Protein AF-A0A822DA71-F1 (afdb_monomer_lite)

Radius of gyration: 27.63 Å; chains: 1; bounding box: 57×68×102 Å

pLDDT: mean 74.25, std 20.79, range [27.52, 97.12]

Secondary structure (DSSP, 8-state):
----HHHHHHHHHHHS-SSTTHHHHHHHHHHHH-SSSGGGGHHHHHHHHHHTTT-HHHHHHHHHHHHHHTSPPP-BTTBPPPPP-B-TT-HHHHHHHHHHHHSTT-TT-TTHHHHHHHHHHHHHHHBSSHHHHHHHHHHHHHHHHT----STT---------PPPP--------------------TTSHHHHHHHHHHHHHHHHHHHHHHHHHHHHHHHIIIIIIHHHHHHHHHHHHHHHHHHHHHHHHHHHHHHT--

Sequence (259 aa):
MQHFPVTEALWKLYKFPYDDNSDVIAGKILTFIVGNEVNTKLNDITDLIQTKEKNHRFVHISCLLLQLAATPKEIENGIRPKQFRLPKTHRLFEILGKIIVSTFDDVSDRQWTAMMESAFDVIFKSADDPIKHIENIIKKLAVKTGVKLGSLFKIPLSSQSQPLSIESMDFENAANENNQNQLSHQHQHHHHHSQMNANSALLLVRFLKCLEKAAVGIVYYVDCTVKHELLRRKEAKLMQYKNMCLWVFLFKFEFSKKK

Structure (mmCIF, N/CA/C/O backbone):
data_AF-A0A822DA71-F1
#
_entry.id   AF-A0A822DA71-F1
#
loop_
_atom_site.group_PDB
_atom_site.id
_atom_site.type_symbol
_atom_site.label_atom_id
_atom_site.label_alt_id
_atom_site.label_comp_id
_atom_site.label_asym_id
_atom_site.label_entity_id
_atom_site.label_seq_id
_atom_site.pdbx_PDB_ins_code
_atom_site.Cartn_x
_atom_site.Cartn_y
_atom_site.Cartn_z
_atom_site.occupancy
_atom_site.B_iso_or_equiv
_atom_site.auth_seq_id
_atom_site.auth_comp_id
_atom_site.auth_asym_id
_atom_site.auth_atom_id
_atom_site.pdbx_PDB_model_num
ATOM 1 N N . MET A 1 1 ? 23.173 -20.530 -10.581 1.00 42.44 1 MET A N 1
ATOM 2 C CA . MET A 1 1 ? 22.730 -19.903 -9.317 1.00 42.44 1 MET A CA 1
ATOM 3 C C . MET A 1 1 ? 22.223 -21.009 -8.410 1.00 42.44 1 MET A C 1
ATOM 5 O O . MET A 1 1 ? 21.232 -21.636 -8.752 1.00 42.44 1 MET A O 1
ATOM 9 N N . GLN A 1 2 ? 22.939 -21.328 -7.331 1.00 41.91 2 GLN A N 1
ATOM 10 C CA . GLN A 1 2 ? 22.440 -22.256 -6.313 1.00 41.91 2 GLN A CA 1
ATOM 11 C C . GLN A 1 2 ? 21.324 -21.541 -5.541 1.00 41.91 2 GLN A C 1
ATOM 13 O O . GLN A 1 2 ? 21.577 -20.506 -4.930 1.00 41.91 2 GLN A O 1
ATOM 18 N N . HIS A 1 3 ? 20.092 -22.052 -5.605 1.00 47.84 3 HIS A N 1
ATOM 19 C CA . HIS A 1 3 ? 19.033 -21.628 -4.692 1.00 47.84 3 HIS A CA 1
ATOM 20 C C . HIS A 1 3 ? 19.508 -21.917 -3.268 1.00 47.84 3 HIS A C 1
ATOM 22 O O . HIS A 1 3 ? 19.742 -23.074 -2.918 1.00 47.84 3 HIS A O 1
ATOM 28 N N . PHE A 1 4 ? 19.694 -20.874 -2.461 1.00 56.28 4 PHE A N 1
ATOM 29 C CA . PHE A 1 4 ? 20.052 -21.046 -1.061 1.00 56.28 4 PHE A CA 1
ATOM 30 C C . PHE A 1 4 ? 18.895 -21.775 -0.353 1.00 56.28 4 PHE A C 1
ATOM 32 O O . PHE A 1 4 ? 17.792 -21.223 -0.295 1.00 56.28 4 PHE A O 1
ATOM 39 N N . PRO A 1 5 ? 19.108 -22.976 0.224 1.00 72.69 5 PRO A N 1
ATOM 40 C CA . PRO A 1 5 ? 18.062 -23.718 0.941 1.00 72.69 5 PRO A CA 1
ATOM 41 C C . PRO A 1 5 ? 17.458 -22.911 2.104 1.00 72.69 5 PRO A C 1
ATOM 43 O O . PRO A 1 5 ? 16.322 -23.144 2.511 1.00 72.69 5 PRO A O 1
ATOM 46 N N . VAL A 1 6 ? 18.196 -21.908 2.586 1.00 80.12 6 VAL A N 1
ATOM 47 C CA . VAL A 1 6 ? 17.778 -20.959 3.621 1.00 80.12 6 VAL A CA 1
ATOM 48 C C . VAL A 1 6 ? 16.632 -20.057 3.153 1.00 80.12 6 VAL A C 1
ATOM 50 O O . VAL A 1 6 ? 15.679 -19.867 3.901 1.00 80.12 6 VAL A O 1
ATOM 53 N N . THR A 1 7 ? 16.664 -19.536 1.923 1.00 81.81 7 THR A N 1
ATOM 54 C CA . THR A 1 7 ? 15.614 -18.630 1.425 1.00 81.81 7 THR A CA 1
ATOM 55 C C . THR A 1 7 ? 14.274 -19.346 1.311 1.00 81.81 7 THR A C 1
ATOM 57 O O . THR A 1 7 ? 13.241 -18.818 1.718 1.00 81.81 7 THR A O 1
ATOM 60 N N . GLU A 1 8 ? 14.283 -20.582 0.817 1.00 83.94 8 GLU A N 1
ATOM 61 C CA . GLU A 1 8 ? 13.062 -21.375 0.691 1.00 83.94 8 GLU A CA 1
ATOM 62 C C . GLU A 1 8 ? 12.522 -21.817 2.060 1.00 83.94 8 GLU A C 1
ATOM 64 O O . GLU A 1 8 ? 11.310 -21.804 2.281 1.00 83.94 8 GLU A O 1
ATOM 69 N N . ALA A 1 9 ? 13.405 -22.124 3.017 1.00 86.12 9 ALA A N 1
ATOM 70 C CA . ALA A 1 9 ? 13.010 -22.363 4.403 1.00 86.12 9 ALA A CA 1
ATOM 71 C C . ALA A 1 9 ? 12.378 -21.115 5.047 1.00 86.12 9 ALA A C 1
ATOM 73 O O . ALA A 1 9 ? 11.348 -21.226 5.711 1.00 86.12 9 ALA A O 1
ATOM 74 N N . LEU A 1 10 ? 12.936 -19.925 4.799 1.00 87.44 10 LEU A N 1
ATOM 75 C CA . LEU A 1 10 ? 12.381 -18.657 5.278 1.00 87.44 10 LEU A CA 1
ATOM 76 C C . LEU A 1 10 ? 11.011 -18.361 4.663 1.00 87.44 10 LEU A C 1
ATOM 78 O O . LEU A 1 10 ? 10.104 -17.948 5.378 1.00 87.44 10 LEU A O 1
ATOM 82 N N . TRP A 1 11 ? 10.819 -18.621 3.367 1.00 87.81 11 TRP A N 1
ATOM 83 C CA . TRP A 1 11 ? 9.505 -18.489 2.730 1.00 87.81 11 TRP A CA 1
ATOM 84 C C . TRP A 1 11 ? 8.472 -19.457 3.307 1.00 87.81 11 TRP A C 1
ATOM 86 O O . TRP A 1 11 ? 7.321 -19.068 3.511 1.00 87.81 11 TRP A O 1
ATOM 96 N N . LYS A 1 12 ? 8.870 -20.700 3.608 1.00 88.81 12 LYS A N 1
ATOM 97 C CA . LYS A 1 12 ? 8.000 -21.664 4.294 1.00 88.81 12 LYS A CA 1
ATOM 98 C C . LYS A 1 12 ? 7.627 -21.182 5.690 1.00 88.81 12 LYS A C 1
ATOM 100 O O . LYS A 1 12 ? 6.446 -21.190 6.007 1.00 88.81 12 LYS A O 1
ATOM 105 N N . LEU A 1 13 ? 8.596 -20.709 6.474 1.00 88.38 13 LEU A N 1
ATOM 106 C CA . LEU A 1 13 ? 8.361 -20.169 7.816 1.00 88.38 13 LEU A CA 1
ATOM 107 C C . LEU A 1 13 ? 7.465 -18.921 7.789 1.00 88.38 13 LEU A C 1
ATOM 109 O O . LEU A 1 13 ? 6.603 -18.748 8.642 1.00 88.38 13 LEU A O 1
ATOM 113 N N . TYR A 1 14 ? 7.635 -18.068 6.780 1.00 88.62 14 TYR A N 1
ATOM 114 C CA . TYR A 1 14 ? 6.812 -16.879 6.578 1.00 88.62 14 TYR A CA 1
ATOM 115 C C . TYR A 1 14 ? 5.348 -17.223 6.247 1.00 88.62 14 TYR A C 1
ATOM 117 O O . TYR A 1 14 ? 4.423 -16.586 6.756 1.00 88.62 14 TYR A O 1
ATOM 125 N N . LYS A 1 15 ? 5.131 -18.253 5.416 1.00 87.88 15 LYS A N 1
ATOM 126 C CA . LYS A 1 15 ? 3.794 -18.733 5.025 1.00 87.88 15 LYS A CA 1
ATOM 127 C C . LYS A 1 15 ? 3.122 -19.551 6.132 1.00 87.88 15 LYS A C 1
ATOM 129 O O . LYS A 1 15 ? 1.925 -19.400 6.359 1.00 87.88 15 LYS A O 1
ATOM 134 N N . PHE A 1 16 ? 3.898 -20.379 6.825 1.00 87.06 16 PHE A N 1
ATOM 135 C CA . PHE A 1 16 ? 3.455 -21.312 7.858 1.00 87.06 16 PHE A CA 1
ATOM 136 C C . PHE A 1 16 ? 4.285 -21.105 9.133 1.00 87.06 16 PHE A C 1
ATOM 138 O O . PHE A 1 16 ? 5.233 -21.854 9.384 1.00 87.06 16 PHE A O 1
ATOM 145 N N . PRO A 1 17 ? 3.978 -20.058 9.916 1.00 85.12 17 PRO A N 1
ATOM 146 C CA . PRO A 1 17 ? 4.714 -19.784 11.138 1.00 85.12 17 PRO A CA 1
ATOM 147 C C . PRO A 1 17 ? 4.401 -20.812 12.228 1.00 85.12 17 PRO A C 1
ATOM 149 O O . PRO A 1 17 ? 3.276 -21.299 12.325 1.00 85.12 17 PRO A O 1
ATOM 152 N N . TYR A 1 18 ? 5.394 -21.108 13.068 1.00 81.69 18 TYR A N 1
ATOM 153 C CA . TYR A 1 18 ? 5.222 -21.967 14.244 1.00 81.69 18 TYR A CA 1
ATOM 154 C C . TYR A 1 18 ? 4.635 -21.214 15.450 1.00 81.69 18 TYR A C 1
ATOM 156 O O . TYR A 1 18 ? 4.027 -21.835 16.316 1.00 81.69 18 TYR A O 1
ATOM 164 N N . ASP A 1 19 ? 4.802 -19.889 15.495 1.00 85.94 19 ASP A N 1
ATOM 165 C CA . ASP A 1 19 ? 4.254 -18.994 16.518 1.00 85.94 19 ASP A CA 1
ATOM 166 C C . ASP A 1 19 ? 3.859 -17.629 15.919 1.00 85.94 19 ASP A C 1
ATOM 168 O O . ASP A 1 19 ? 4.170 -17.328 14.766 1.00 85.94 19 ASP A O 1
ATOM 172 N N . ASP A 1 20 ? 3.208 -16.778 16.715 1.00 76.19 20 ASP A N 1
ATOM 173 C CA . ASP A 1 20 ? 2.665 -15.480 16.280 1.00 76.19 20 ASP A CA 1
ATOM 174 C C . ASP A 1 20 ? 3.714 -14.449 15.813 1.00 76.19 20 ASP A C 1
ATOM 176 O O . ASP A 1 20 ? 3.349 -13.393 15.291 1.00 76.19 20 ASP A O 1
ATOM 180 N N . ASN A 1 21 ? 5.011 -14.708 16.018 1.00 84.69 21 ASN A N 1
ATOM 181 C CA . ASN A 1 21 ? 6.095 -13.788 15.659 1.00 84.69 21 ASN A CA 1
ATOM 182 C C . ASN A 1 21 ? 7.040 -14.345 14.589 1.00 84.69 21 ASN A C 1
ATOM 184 O O . ASN A 1 21 ? 7.798 -13.583 13.981 1.00 84.69 21 ASN A O 1
ATOM 188 N N . SER A 1 22 ? 7.023 -15.654 14.360 1.00 86.75 22 SER A N 1
ATOM 189 C CA . SER A 1 22 ? 7.914 -16.356 13.442 1.00 86.75 22 SER A CA 1
ATOM 190 C C . SER A 1 22 ? 7.775 -15.850 12.011 1.00 86.75 22 SER A C 1
ATOM 192 O O . SER A 1 22 ? 8.772 -15.715 11.304 1.00 86.75 22 SER A O 1
ATOM 194 N N . ASP A 1 23 ? 6.562 -15.495 11.592 1.00 86.06 23 ASP A N 1
ATOM 195 C CA . ASP A 1 23 ? 6.303 -14.886 10.290 1.00 86.06 23 ASP A CA 1
ATOM 196 C C . ASP A 1 23 ? 6.864 -13.462 10.192 1.00 86.06 23 ASP A C 1
ATOM 198 O O . ASP A 1 23 ? 7.475 -13.107 9.188 1.00 86.06 23 ASP A O 1
ATOM 202 N N . VAL A 1 24 ? 6.728 -12.642 11.232 1.00 85.50 24 VAL A N 1
ATOM 203 C CA . VAL A 1 24 ? 7.283 -11.284 11.276 1.00 85.50 24 VAL A CA 1
ATOM 204 C C . VAL A 1 24 ? 8.811 -11.333 11.238 1.00 85.50 24 VAL A C 1
ATOM 206 O O . VAL A 1 24 ? 9.432 -10.541 10.529 1.00 85.50 24 VAL A O 1
ATOM 209 N N . ILE A 1 25 ? 9.429 -12.265 11.969 1.00 86.75 25 ILE A N 1
ATOM 210 C CA . ILE A 1 25 ? 10.885 -12.464 11.973 1.00 86.75 25 ILE A CA 1
ATOM 211 C C . ILE A 1 25 ? 11.351 -12.961 10.605 1.00 86.75 25 ILE A C 1
ATOM 213 O O . ILE A 1 25 ? 12.246 -12.354 10.015 1.00 86.75 25 ILE A O 1
ATOM 217 N N . ALA A 1 26 ? 10.718 -14.007 10.068 1.00 87.12 26 ALA A N 1
ATOM 218 C CA . ALA A 1 26 ? 11.033 -14.528 8.744 1.00 87.12 26 ALA A CA 1
ATOM 219 C C . ALA A 1 26 ? 10.878 -13.444 7.674 1.00 87.12 26 ALA A C 1
ATOM 221 O O . ALA A 1 26 ? 11.774 -13.258 6.859 1.00 87.12 26 ALA A O 1
ATOM 222 N N . GLY A 1 27 ? 9.795 -12.668 7.726 1.00 84.25 27 GLY A N 1
ATOM 223 C CA . GLY A 1 27 ? 9.534 -11.567 6.809 1.00 84.25 27 GLY A CA 1
ATOM 224 C C . GLY A 1 27 ? 10.601 -10.477 6.889 1.00 84.25 27 GLY A C 1
ATOM 225 O O . GLY A 1 27 ? 11.102 -10.046 5.856 1.00 84.25 27 GLY A O 1
ATOM 226 N N . LYS A 1 28 ? 11.030 -10.081 8.095 1.00 85.50 28 LYS A N 1
ATOM 227 C CA . LYS A 1 28 ? 12.152 -9.142 8.270 1.00 85.50 28 LYS A CA 1
ATOM 228 C C . LYS A 1 28 ? 13.431 -9.688 7.648 1.00 85.50 28 LYS A C 1
ATOM 230 O O . LYS A 1 28 ? 14.081 -8.984 6.886 1.00 85.50 28 LYS A O 1
ATOM 235 N N . ILE A 1 29 ? 13.780 -10.943 7.914 1.00 85.25 29 ILE A N 1
ATOM 236 C CA . ILE A 1 29 ? 14.977 -11.561 7.329 1.00 85.25 29 ILE A CA 1
ATOM 237 C C . ILE A 1 29 ? 14.860 -11.603 5.797 1.00 85.25 29 ILE A C 1
ATOM 239 O O . ILE A 1 29 ? 15.798 -11.225 5.096 1.00 85.25 29 ILE A O 1
ATOM 243 N N . LEU A 1 30 ? 13.689 -11.963 5.267 1.00 85.19 30 LEU A N 1
ATOM 244 C CA . LEU A 1 30 ? 13.409 -11.931 3.834 1.00 85.19 30 LEU A CA 1
ATOM 245 C C . LEU A 1 30 ? 13.574 -10.516 3.251 1.00 85.19 30 LEU A C 1
ATOM 247 O O . LEU A 1 30 ? 14.106 -10.407 2.151 1.00 85.19 30 LEU A O 1
ATOM 251 N N . THR A 1 31 ? 13.228 -9.438 3.976 1.00 80.31 31 THR A N 1
ATOM 252 C CA . THR A 1 31 ? 13.464 -8.060 3.488 1.00 80.31 31 THR A CA 1
ATOM 253 C C . THR A 1 31 ? 14.947 -7.722 3.337 1.00 80.31 31 THR A C 1
ATOM 255 O O . THR A 1 31 ? 15.297 -6.896 2.502 1.00 80.31 31 THR A O 1
ATOM 258 N N . PHE A 1 32 ? 15.835 -8.371 4.094 1.00 78.25 32 PHE A N 1
ATOM 259 C CA . PHE A 1 32 ? 17.279 -8.163 3.961 1.00 78.25 32 PHE A CA 1
ATOM 260 C C . PHE A 1 32 ? 17.910 -9.026 2.866 1.00 78.25 32 PHE A C 1
ATOM 262 O O . PHE A 1 32 ? 18.889 -8.614 2.250 1.00 78.25 32 PHE A O 1
ATOM 269 N N . ILE A 1 33 ? 17.376 -10.227 2.639 1.00 76.38 33 ILE A N 1
ATOM 270 C CA . ILE A 1 33 ? 18.024 -11.244 1.798 1.00 76.38 33 ILE A CA 1
ATOM 271 C C . ILE A 1 33 ? 17.426 -11.283 0.389 1.00 76.38 33 ILE A C 1
ATOM 273 O O . ILE A 1 33 ? 18.133 -11.500 -0.595 1.00 76.38 33 ILE A O 1
ATOM 277 N N . VAL A 1 34 ? 16.115 -11.083 0.269 1.00 67.06 34 VAL A N 1
ATOM 278 C CA . VAL A 1 34 ? 15.359 -11.406 -0.938 1.00 67.06 34 VAL A CA 1
ATOM 279 C C . VAL A 1 34 ? 14.902 -10.122 -1.608 1.00 67.06 34 VAL A C 1
ATOM 281 O O . VAL A 1 34 ? 13.742 -9.739 -1.537 1.00 67.06 34 VAL A O 1
ATOM 284 N N . GLY A 1 35 ? 15.826 -9.439 -2.283 1.00 62.84 35 GLY A N 1
ATOM 285 C CA . GLY A 1 35 ? 15.461 -8.312 -3.146 1.00 62.84 35 GLY A CA 1
ATOM 286 C C . GLY A 1 35 ? 14.674 -8.773 -4.382 1.00 62.84 35 GLY A C 1
ATOM 287 O O . GLY A 1 35 ? 13.573 -8.304 -4.648 1.00 62.84 35 GLY A O 1
ATOM 288 N N . ASN A 1 36 ? 15.216 -9.747 -5.126 1.00 57.84 36 ASN A N 1
ATOM 289 C CA . ASN A 1 36 ? 14.791 -10.034 -6.505 1.00 57.84 36 ASN A CA 1
ATOM 290 C C . ASN A 1 36 ? 13.805 -11.208 -6.690 1.00 57.84 36 ASN A C 1
ATOM 292 O O . ASN A 1 36 ? 13.180 -11.291 -7.748 1.00 57.84 36 ASN A O 1
ATOM 296 N N . GLU A 1 37 ? 13.644 -12.118 -5.720 1.00 67.12 37 GLU A N 1
ATOM 297 C CA . GLU A 1 37 ? 12.761 -13.298 -5.887 1.00 67.12 37 GLU A CA 1
ATOM 298 C C . GLU A 1 37 ? 11.289 -13.010 -5.543 1.00 67.12 37 GLU A C 1
ATOM 300 O O . GLU A 1 37 ? 10.400 -13.795 -5.880 1.00 67.12 37 GLU A O 1
ATOM 305 N N . VAL A 1 38 ? 11.007 -11.857 -4.926 1.00 65.94 38 VAL A N 1
ATOM 306 C CA . VAL A 1 38 ? 9.673 -11.489 -4.422 1.00 65.94 38 VAL A CA 1
ATOM 307 C C . VAL A 1 38 ? 8.633 -11.384 -5.543 1.00 65.94 38 VAL A C 1
ATOM 309 O O . VAL A 1 38 ? 7.476 -11.744 -5.339 1.00 65.94 38 VAL A O 1
ATOM 312 N N . ASN A 1 39 ? 9.038 -10.988 -6.756 1.00 65.06 39 ASN A N 1
ATOM 313 C CA . ASN A 1 39 ? 8.132 -10.870 -7.907 1.00 65.06 39 ASN A CA 1
ATOM 314 C C . ASN A 1 39 ? 7.432 -12.192 -8.263 1.00 65.06 39 ASN A C 1
ATOM 316 O O . ASN A 1 39 ? 6.289 -12.179 -8.712 1.00 65.06 39 ASN A O 1
ATOM 320 N N . THR A 1 40 ? 8.079 -13.335 -8.017 1.00 70.31 40 THR A N 1
ATOM 321 C CA . THR A 1 40 ? 7.486 -14.660 -8.281 1.00 70.31 40 THR A CA 1
ATOM 322 C C . THR A 1 40 ? 6.460 -15.083 -7.227 1.00 70.31 40 THR A C 1
ATOM 324 O O . THR A 1 40 ? 5.627 -15.942 -7.498 1.00 70.31 40 THR A O 1
ATOM 327 N N . LYS A 1 41 ? 6.480 -14.452 -6.045 1.00 80.31 41 LYS A N 1
ATOM 328 C CA . LYS A 1 41 ? 5.623 -14.770 -4.891 1.00 80.31 41 LYS A CA 1
ATOM 329 C C . LYS A 1 41 ? 4.624 -13.648 -4.568 1.00 80.31 41 LYS A C 1
ATOM 331 O O . LYS A 1 41 ? 3.993 -13.662 -3.516 1.00 80.31 41 LYS A O 1
ATOM 336 N N . LEU A 1 42 ? 4.443 -12.682 -5.475 1.00 82.69 42 LEU A N 1
ATOM 337 C CA . LEU A 1 42 ? 3.575 -11.513 -5.282 1.00 82.69 42 LEU A CA 1
ATOM 338 C C . LEU A 1 42 ? 2.126 -11.896 -4.924 1.00 82.69 42 LEU A C 1
ATOM 340 O O . LEU A 1 42 ? 1.531 -11.315 -4.013 1.00 82.69 42 LEU A O 1
ATOM 344 N N . ASN A 1 43 ? 1.562 -12.879 -5.632 1.00 84.44 43 ASN A N 1
ATOM 345 C CA . ASN A 1 43 ? 0.197 -13.342 -5.387 1.00 84.44 43 ASN A CA 1
ATOM 346 C C . ASN A 1 43 ? 0.069 -14.018 -4.020 1.00 84.44 43 ASN A C 1
ATOM 348 O O . ASN A 1 43 ? -0.847 -13.668 -3.282 1.00 84.44 43 ASN A O 1
ATOM 352 N N . ASP A 1 44 ? 1.027 -14.872 -3.653 1.00 86.69 44 ASP A N 1
ATOM 353 C CA . ASP A 1 44 ? 1.085 -15.526 -2.342 1.00 86.69 44 ASP A CA 1
ATOM 354 C C . ASP A 1 44 ? 1.164 -14.504 -1.200 1.00 86.69 44 ASP A C 1
ATOM 356 O O . ASP A 1 44 ? 0.436 -14.617 -0.217 1.00 86.69 44 ASP A O 1
ATOM 360 N N . ILE A 1 45 ? 2.003 -13.471 -1.332 1.00 88.75 45 ILE A N 1
ATOM 361 C CA . ILE A 1 45 ? 2.100 -12.397 -0.329 1.00 88.75 45 ILE A CA 1
ATOM 362 C C . ILE A 1 45 ? 0.776 -11.635 -0.237 1.00 88.75 45 ILE A C 1
ATOM 364 O O . ILE A 1 45 ? 0.325 -11.308 0.857 1.00 88.75 45 ILE A O 1
ATOM 368 N N . THR A 1 46 ? 0.127 -11.381 -1.375 1.00 90.69 46 THR A N 1
ATOM 369 C CA . THR A 1 46 ? -1.178 -10.708 -1.412 1.00 90.69 46 THR A CA 1
ATOM 370 C C . THR A 1 46 ? -2.250 -11.521 -0.673 1.00 90.69 46 THR A C 1
ATOM 372 O O . THR A 1 46 ? -2.998 -10.953 0.124 1.00 90.69 46 THR A O 1
ATOM 375 N N . ASP A 1 47 ? -2.294 -12.842 -0.874 1.00 90.62 47 ASP A N 1
ATOM 376 C CA . ASP A 1 47 ? -3.219 -13.743 -0.169 1.00 90.62 47 ASP A CA 1
ATOM 377 C C . ASP A 1 47 ? -2.926 -13.812 1.338 1.00 90.62 47 ASP A C 1
ATOM 379 O O . ASP A 1 47 ? -3.842 -13.811 2.168 1.00 90.62 47 ASP A O 1
ATOM 383 N N . LEU A 1 48 ? -1.646 -13.816 1.715 1.00 91.25 48 LEU A N 1
ATOM 384 C CA . LEU A 1 48 ? -1.234 -13.787 3.117 1.00 91.25 48 LEU A CA 1
ATOM 385 C C . LEU A 1 48 ? -1.635 -12.480 3.810 1.00 91.25 48 LEU A C 1
ATOM 387 O O . LEU A 1 48 ? -2.140 -12.526 4.931 1.00 91.25 48 LEU A O 1
ATOM 391 N N . ILE A 1 49 ? -1.465 -11.330 3.147 1.00 93.69 49 ILE A N 1
ATOM 392 C CA . ILE A 1 49 ? -1.911 -10.023 3.659 1.00 93.69 49 ILE A CA 1
ATOM 393 C C . ILE A 1 49 ? -3.418 -10.040 3.924 1.00 93.69 49 ILE A C 1
ATOM 395 O O . ILE A 1 49 ? -3.854 -9.581 4.976 1.00 93.69 49 ILE A O 1
ATOM 399 N N . GLN A 1 50 ? -4.208 -10.589 2.998 1.00 92.81 50 GLN A N 1
ATOM 400 C CA . GLN A 1 50 ? -5.657 -10.690 3.164 1.00 92.81 50 GLN A CA 1
ATOM 401 C C . GLN A 1 50 ? -6.035 -11.595 4.344 1.00 92.81 50 GLN A C 1
ATOM 403 O O . GLN A 1 50 ? -6.911 -11.252 5.132 1.00 92.81 50 GLN A O 1
ATOM 408 N N . THR A 1 51 ? -5.356 -12.733 4.491 1.00 91.31 51 THR A N 1
ATOM 409 C CA . THR A 1 51 ? -5.616 -13.693 5.576 1.00 91.31 51 THR A CA 1
ATOM 410 C C . THR A 1 51 ? -5.253 -13.113 6.946 1.00 91.31 51 THR A C 1
ATOM 412 O O . THR A 1 51 ? -5.930 -13.368 7.939 1.00 91.31 51 THR A O 1
ATOM 415 N N . LYS A 1 52 ? -4.194 -12.300 7.002 1.00 90.44 52 LYS A N 1
ATOM 416 C CA . LYS A 1 52 ? -3.653 -11.704 8.230 1.00 90.44 52 LYS A CA 1
ATOM 417 C C . LYS A 1 52 ? -3.961 -10.208 8.340 1.00 90.44 52 LYS A C 1
ATOM 419 O O . LYS A 1 52 ? -3.186 -9.472 8.947 1.00 90.44 52 LYS A O 1
ATOM 424 N N . GLU A 1 53 ? -5.103 -9.756 7.809 1.00 90.94 53 GLU A N 1
ATOM 425 C CA . GLU A 1 53 ? -5.453 -8.326 7.720 1.00 90.94 53 GLU A CA 1
ATOM 426 C C . GLU A 1 53 ? -5.447 -7.583 9.068 1.00 90.94 53 GLU A C 1
ATOM 428 O O . GLU A 1 53 ? -5.182 -6.384 9.109 1.00 90.94 53 GLU A O 1
ATOM 433 N N . LYS A 1 54 ? -5.676 -8.296 10.178 1.00 90.31 54 LYS A N 1
ATOM 434 C CA . LYS A 1 54 ? -5.658 -7.737 11.540 1.00 90.31 54 LYS A CA 1
ATOM 435 C C . LYS A 1 54 ? -4.260 -7.639 12.161 1.00 90.31 54 LYS A C 1
ATOM 437 O O . LYS A 1 54 ? -4.081 -6.924 13.140 1.00 90.31 54 LYS A O 1
ATOM 442 N N . ASN A 1 55 ? -3.261 -8.346 11.629 1.00 91.94 55 ASN A N 1
ATOM 443 C CA . ASN A 1 55 ? -1.891 -8.288 12.138 1.00 91.94 55 ASN A CA 1
ATOM 444 C C . ASN A 1 55 ? -1.119 -7.183 11.403 1.00 91.94 55 ASN A C 1
ATOM 446 O O . ASN A 1 55 ? -0.420 -7.429 10.418 1.00 91.94 55 ASN A O 1
ATOM 450 N N . HIS A 1 56 ? -1.227 -5.944 11.888 1.00 94.12 56 HIS A N 1
ATOM 451 C CA . HIS A 1 56 ? -0.591 -4.793 11.240 1.00 94.12 56 HIS A CA 1
ATOM 452 C C . HIS A 1 56 ? 0.935 -4.895 11.144 1.00 94.12 56 HIS A C 1
ATOM 454 O O . HIS A 1 56 ? 1.509 -4.368 10.193 1.00 94.12 56 HIS A O 1
ATOM 460 N N . ARG A 1 57 ? 1.604 -5.605 12.066 1.00 92.94 57 ARG A N 1
ATOM 461 C CA . ARG A 1 57 ? 3.052 -5.864 11.965 1.00 92.94 57 ARG A CA 1
ATOM 462 C C . ARG A 1 57 ? 3.363 -6.756 10.773 1.00 92.94 57 ARG A C 1
ATOM 464 O O . ARG A 1 57 ? 4.268 -6.446 10.002 1.00 92.94 57 ARG A O 1
ATOM 471 N N . PHE A 1 58 ? 2.597 -7.832 10.604 1.00 92.75 58 PHE A N 1
ATOM 472 C CA . PHE A 1 58 ? 2.731 -8.715 9.452 1.00 92.75 58 PHE A CA 1
ATOM 473 C C . PHE A 1 58 ? 2.468 -7.956 8.150 1.00 92.75 58 PHE A C 1
ATOM 475 O O . PHE A 1 58 ? 3.300 -7.998 7.244 1.00 92.75 58 PHE A O 1
ATOM 482 N N . VAL A 1 59 ? 1.363 -7.206 8.063 1.00 94.50 59 VAL A N 1
ATOM 483 C CA . VAL A 1 59 ? 1.025 -6.419 6.864 1.00 94.50 59 VAL A CA 1
ATOM 484 C C . VAL A 1 59 ? 2.125 -5.402 6.549 1.00 94.50 59 VAL A C 1
ATOM 486 O O . VAL A 1 59 ? 2.565 -5.323 5.407 1.00 94.50 59 VAL A O 1
ATOM 489 N N . HIS A 1 60 ? 2.637 -4.685 7.553 1.00 94.00 60 HIS A N 1
ATOM 490 C CA . HIS A 1 60 ? 3.751 -3.747 7.400 1.00 94.00 60 HIS A CA 1
ATOM 491 C C . HIS A 1 60 ? 4.994 -4.415 6.788 1.00 94.00 60 HIS A C 1
ATOM 493 O O . HIS A 1 60 ? 5.493 -3.956 5.761 1.00 94.00 60 HIS A O 1
ATOM 499 N N . ILE A 1 61 ? 5.455 -5.536 7.354 1.00 91.62 61 ILE A N 1
ATOM 500 C CA . ILE A 1 61 ? 6.615 -6.277 6.830 1.00 91.62 61 ILE A CA 1
ATOM 501 C C . ILE A 1 61 ? 6.355 -6.822 5.420 1.00 91.62 61 ILE A C 1
ATOM 503 O O . ILE A 1 61 ? 7.229 -6.758 4.558 1.00 91.62 61 ILE A O 1
ATOM 507 N N . SER A 1 62 ? 5.139 -7.297 5.156 1.00 92.00 62 SER A N 1
ATOM 508 C CA . SER A 1 62 ? 4.723 -7.764 3.829 1.00 92.00 62 SER A CA 1
ATOM 509 C C . SER A 1 62 ? 4.790 -6.638 2.797 1.00 92.00 62 SER A C 1
ATOM 511 O O . SER A 1 62 ? 5.282 -6.831 1.688 1.00 92.00 62 SER A O 1
ATOM 513 N N . CYS A 1 63 ? 4.360 -5.431 3.171 1.00 93.00 63 CYS A N 1
ATOM 514 C CA . CYS A 1 63 ? 4.496 -4.249 2.331 1.00 93.00 63 CYS A CA 1
ATOM 515 C C . CYS A 1 63 ? 5.968 -3.912 2.064 1.00 93.00 63 CYS A C 1
ATOM 517 O O . CYS A 1 63 ? 6.312 -3.638 0.918 1.00 93.00 63 CYS A O 1
ATOM 519 N N . LEU A 1 64 ? 6.851 -3.978 3.066 1.00 90.19 64 LEU A N 1
ATOM 520 C CA . LEU A 1 64 ? 8.289 -3.760 2.855 1.00 90.19 64 LEU A CA 1
ATOM 521 C C . LEU A 1 64 ? 8.886 -4.770 1.863 1.00 90.19 64 LEU A C 1
ATOM 523 O O . LEU A 1 64 ? 9.627 -4.370 0.966 1.00 90.19 64 LEU A O 1
ATOM 527 N N . LEU A 1 65 ? 8.506 -6.050 1.955 1.00 87.81 65 LEU A N 1
ATOM 528 C CA . LEU A 1 65 ? 8.896 -7.073 0.975 1.00 87.81 65 LEU A CA 1
ATOM 529 C C . LEU A 1 65 ? 8.435 -6.705 -0.440 1.00 87.81 65 LEU A C 1
ATOM 531 O O . LEU A 1 65 ? 9.224 -6.728 -1.383 1.00 87.81 65 LEU A O 1
ATOM 535 N N . LEU A 1 66 ? 7.166 -6.319 -0.592 1.00 87.88 66 LEU A N 1
ATOM 536 C CA . LEU A 1 66 ? 6.596 -5.934 -1.886 1.00 87.88 66 LEU A CA 1
ATOM 537 C C . LEU A 1 66 ? 7.289 -4.705 -2.492 1.00 87.88 66 LEU A C 1
ATOM 539 O O . LEU A 1 66 ? 7.456 -4.629 -3.708 1.00 87.88 66 LEU A O 1
ATOM 543 N N . GLN A 1 67 ? 7.738 -3.755 -1.668 1.00 85.94 67 GLN A N 1
ATOM 544 C CA . GLN A 1 67 ? 8.486 -2.594 -2.155 1.00 85.94 67 GLN A CA 1
ATOM 545 C C . GLN A 1 67 ? 9.844 -2.969 -2.754 1.00 85.94 67 GLN A C 1
ATOM 547 O O . GLN A 1 67 ? 10.273 -2.311 -3.701 1.00 85.94 67 GLN A O 1
ATOM 552 N N . LEU A 1 68 ? 10.512 -4.001 -2.227 1.00 78.94 68 LEU A N 1
ATOM 553 C CA . LEU A 1 68 ? 11.772 -4.506 -2.783 1.00 78.94 68 LEU A CA 1
ATOM 554 C C . LEU A 1 68 ? 11.543 -5.137 -4.157 1.00 78.94 68 LEU A C 1
ATOM 556 O O . LEU A 1 68 ? 12.299 -4.865 -5.087 1.00 78.94 68 LEU A O 1
ATOM 560 N N . ALA A 1 69 ? 10.434 -5.863 -4.322 1.00 71.06 69 ALA A N 1
ATOM 561 C CA . ALA A 1 69 ? 10.021 -6.445 -5.600 1.00 71.06 69 ALA A CA 1
ATOM 562 C C . ALA A 1 69 ? 9.873 -5.390 -6.718 1.00 71.06 69 ALA A C 1
ATOM 564 O O . ALA A 1 69 ? 10.197 -5.647 -7.879 1.00 71.06 69 ALA A O 1
ATOM 565 N N . ALA A 1 70 ? 9.404 -4.193 -6.348 1.00 67.50 70 ALA A N 1
ATOM 566 C CA . ALA A 1 70 ? 9.151 -3.076 -7.255 1.00 67.50 70 ALA A CA 1
ATOM 567 C C . ALA A 1 70 ? 10.397 -2.232 -7.594 1.00 67.50 70 ALA A C 1
ATOM 569 O O . ALA A 1 70 ? 10.316 -1.341 -8.445 1.00 67.50 70 ALA A O 1
ATOM 570 N N . THR A 1 71 ? 11.549 -2.474 -6.955 1.00 67.88 71 THR A N 1
ATOM 571 C CA . THR A 1 71 ? 12.778 -1.741 -7.290 1.00 67.88 71 THR A CA 1
ATOM 572 C C . THR A 1 71 ? 13.346 -2.194 -8.644 1.00 67.88 71 THR A C 1
ATOM 574 O O . THR A 1 71 ? 13.494 -3.392 -8.886 1.00 67.88 71 THR A O 1
ATOM 577 N N . PRO A 1 72 ? 13.632 -1.263 -9.576 1.00 59.72 72 PRO A N 1
ATOM 578 C CA . PRO A 1 72 ? 14.193 -1.617 -10.875 1.00 59.72 72 PRO A CA 1
ATOM 579 C C . PRO A 1 72 ? 15.595 -2.219 -10.721 1.00 59.72 72 PRO A C 1
ATOM 581 O O . PRO A 1 72 ? 16.397 -1.740 -9.921 1.00 59.72 72 PRO A O 1
ATOM 584 N N . LYS A 1 73 ? 15.892 -3.245 -11.528 1.00 58.34 73 LYS A N 1
ATOM 585 C CA . LYS A 1 73 ? 17.246 -3.802 -11.661 1.00 58.34 73 LYS A CA 1
ATOM 586 C C . LYS A 1 73 ? 18.191 -2.760 -12.276 1.00 58.34 73 LYS A C 1
ATOM 588 O O . LYS A 1 73 ? 17.733 -1.774 -12.854 1.00 58.34 73 LYS A O 1
ATOM 593 N N . GLU A 1 74 ? 19.494 -2.967 -12.099 1.00 56.75 74 GLU A N 1
ATOM 594 C CA . GLU A 1 74 ? 20.559 -2.067 -12.555 1.00 56.75 74 GLU A CA 1
ATOM 595 C C . GLU A 1 74 ? 20.420 -1.630 -14.024 1.00 56.75 74 GLU A C 1
ATOM 597 O O . GLU A 1 74 ? 19.716 -2.239 -14.829 1.00 56.75 74 GLU A O 1
ATOM 602 N N . ILE A 1 75 ? 21.100 -0.531 -14.361 1.00 57.97 75 ILE A N 1
ATOM 603 C CA . ILE A 1 75 ? 21.098 0.070 -15.694 1.00 57.97 75 ILE A CA 1
ATOM 604 C C . ILE A 1 75 ? 21.706 -0.920 -16.698 1.00 57.97 75 ILE A C 1
ATOM 606 O O . ILE A 1 75 ? 22.923 -1.003 -16.845 1.00 57.97 75 ILE A O 1
ATOM 610 N N . GLU A 1 76 ? 20.860 -1.634 -17.432 1.00 52.09 76 GLU A N 1
ATOM 611 C CA . GLU A 1 76 ? 21.291 -2.463 -18.553 1.00 52.09 76 GLU A CA 1
ATOM 612 C C . GLU A 1 76 ? 21.555 -1.554 -19.769 1.00 52.09 76 GLU A C 1
ATOM 614 O O . GLU A 1 76 ? 20.675 -0.827 -20.236 1.00 52.09 76 GLU A O 1
ATOM 619 N N . ASN A 1 77 ? 22.791 -1.553 -20.277 1.00 53.41 77 ASN A N 1
ATOM 620 C CA . ASN A 1 77 ? 23.199 -0.833 -21.496 1.00 53.41 77 ASN A CA 1
ATOM 621 C C . ASN A 1 77 ? 22.985 0.696 -21.482 1.00 53.41 77 ASN A C 1
ATOM 623 O O . ASN A 1 77 ? 22.702 1.303 -22.515 1.00 53.41 77 ASN A O 1
ATOM 627 N N . GLY A 1 78 ? 23.098 1.344 -20.318 1.00 56.06 78 GLY A N 1
ATOM 628 C CA . GLY A 1 78 ? 22.912 2.798 -20.189 1.00 56.06 78 GLY A CA 1
ATOM 629 C C . GLY A 1 78 ? 21.451 3.265 -20.275 1.00 56.06 78 GLY A C 1
ATOM 630 O O . GLY A 1 78 ? 21.185 4.457 -20.123 1.00 56.06 78 GLY A O 1
ATOM 631 N N . ILE A 1 79 ? 20.496 2.349 -20.476 1.00 57.25 79 ILE A N 1
ATOM 632 C CA . ILE A 1 79 ? 19.062 2.641 -20.516 1.00 57.25 79 ILE A CA 1
ATOM 633 C C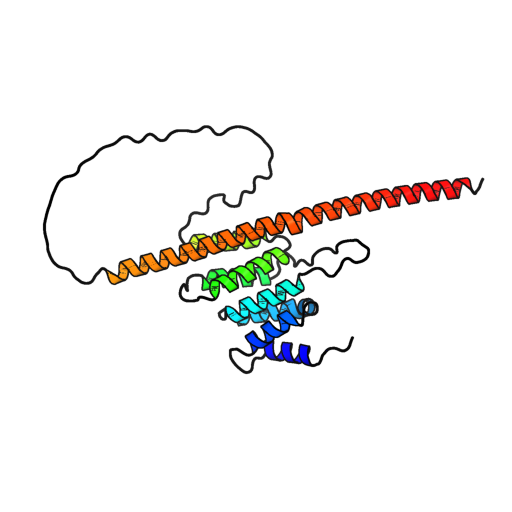 . ILE A 1 79 ? 18.473 2.259 -19.162 1.00 57.25 79 ILE A C 1
ATOM 635 O O . ILE A 1 79 ? 18.526 1.104 -18.748 1.00 57.25 79 ILE A O 1
ATOM 639 N N . ARG A 1 80 ? 17.877 3.226 -18.455 1.00 59.25 80 ARG A N 1
ATOM 640 C CA . ARG A 1 80 ? 17.163 2.918 -17.209 1.00 59.25 80 ARG A CA 1
ATOM 641 C C . ARG A 1 80 ? 15.976 1.995 -17.525 1.00 59.25 80 ARG A C 1
ATOM 643 O O . ARG A 1 80 ? 15.117 2.400 -18.321 1.00 59.25 80 ARG A O 1
ATOM 650 N N . PRO A 1 81 ? 15.894 0.794 -16.924 1.00 63.19 81 PRO A N 1
ATOM 651 C CA . PRO A 1 81 ? 14.787 -0.111 -17.184 1.00 63.19 81 PRO A CA 1
ATOM 652 C C . PRO A 1 81 ? 13.466 0.511 -16.728 1.00 63.19 81 PRO A C 1
ATOM 654 O O . PRO A 1 81 ? 13.402 1.274 -15.758 1.00 63.19 81 PRO A O 1
ATOM 657 N N . LYS A 1 82 ? 12.391 0.196 -17.458 1.00 65.19 82 LYS A N 1
ATOM 658 C CA . LYS A 1 82 ? 11.034 0.600 -17.082 1.00 65.19 82 LYS A CA 1
ATOM 659 C C . LYS A 1 82 ? 10.727 -0.003 -15.708 1.00 65.19 82 LYS A C 1
ATOM 661 O O . LYS A 1 82 ? 10.868 -1.210 -15.531 1.00 65.19 82 LYS A O 1
ATOM 666 N N . GLN A 1 83 ? 10.322 0.832 -14.751 1.00 67.06 83 GLN A N 1
ATOM 667 C CA . GLN A 1 83 ? 9.931 0.366 -13.420 1.00 67.06 83 GLN A CA 1
ATOM 668 C C . GLN A 1 83 ? 8.816 -0.678 -13.535 1.00 67.06 83 GLN A C 1
ATOM 670 O O . GLN A 1 83 ? 7.888 -0.512 -14.333 1.00 67.06 83 GLN A O 1
ATOM 675 N N . PHE A 1 84 ? 8.924 -1.747 -12.748 1.00 72.81 84 PHE A N 1
ATOM 676 C CA . PHE A 1 84 ? 7.882 -2.758 -12.654 1.00 72.81 84 PHE A CA 1
ATOM 677 C C . PHE A 1 84 ? 6.613 -2.121 -12.082 1.00 72.81 84 PHE A C 1
ATOM 679 O O . PHE A 1 84 ? 6.662 -1.426 -11.068 1.00 72.81 84 PHE A O 1
ATOM 686 N N . ARG A 1 85 ? 5.484 -2.330 -12.762 1.00 78.12 85 ARG A N 1
ATOM 687 C CA . ARG A 1 85 ? 4.177 -1.822 -12.352 1.00 78.12 85 ARG A CA 1
ATOM 688 C C . ARG A 1 85 ? 3.137 -2.920 -12.496 1.00 78.12 85 ARG A C 1
ATOM 690 O O . ARG A 1 85 ? 3.156 -3.686 -13.458 1.00 78.12 85 ARG A O 1
ATOM 697 N N . LEU A 1 86 ? 2.243 -2.980 -11.524 1.00 82.19 86 LEU A N 1
ATOM 698 C CA . LEU A 1 86 ? 1.075 -3.835 -11.519 1.00 82.19 86 LEU A CA 1
ATOM 699 C C . LEU A 1 86 ? -0.095 -3.115 -12.199 1.00 82.19 86 LEU A C 1
ATOM 701 O O . LEU A 1 86 ? -0.240 -1.895 -12.042 1.00 82.19 86 LEU A O 1
ATOM 705 N N . PRO A 1 87 ? -0.976 -3.869 -12.881 1.00 82.94 87 PRO A N 1
ATOM 706 C CA . PRO A 1 87 ? -2.178 -3.312 -13.480 1.00 82.94 87 PRO A CA 1
ATOM 707 C C . PRO A 1 87 ? -3.041 -2.579 -12.449 1.00 82.94 87 PRO A C 1
ATOM 709 O O . PRO A 1 87 ? -3.144 -2.998 -11.295 1.00 82.94 87 PRO A O 1
ATOM 712 N N . LYS A 1 88 ? -3.758 -1.542 -12.892 1.00 82.75 88 LYS A N 1
ATOM 713 C CA . LYS A 1 88 ? -4.698 -0.763 -12.056 1.00 82.75 88 LYS A CA 1
ATOM 714 C C . LYS A 1 88 ? -5.756 -1.618 -11.338 1.00 82.75 88 LYS A C 1
ATOM 716 O O . LYS A 1 88 ? -6.310 -1.200 -10.328 1.00 82.75 88 LYS A O 1
ATOM 721 N N . THR A 1 89 ? -6.066 -2.794 -11.877 1.00 83.75 89 THR A N 1
ATOM 722 C CA . THR A 1 89 ? -7.069 -3.734 -11.356 1.00 83.75 89 THR A CA 1
ATOM 723 C C . THR A 1 89 ? -6.485 -4.784 -10.411 1.00 83.75 89 THR A C 1
ATOM 725 O O . THR A 1 89 ? -7.199 -5.693 -9.994 1.00 83.75 89 THR A O 1
ATOM 728 N N . HIS A 1 90 ? -5.195 -4.708 -10.075 1.00 89.69 90 HIS A N 1
ATOM 729 C CA . HIS A 1 90 ? -4.573 -5.706 -9.218 1.00 89.69 90 HIS A CA 1
ATOM 730 C C . HIS A 1 90 ? -5.179 -5.675 -7.804 1.00 89.69 90 HIS A C 1
ATOM 732 O O . HIS A 1 90 ? -5.144 -4.648 -7.121 1.00 89.69 90 HIS A O 1
ATOM 738 N N . ARG A 1 91 ? -5.679 -6.830 -7.338 1.00 92.62 91 ARG A N 1
ATOM 739 C CA . ARG A 1 91 ? -6.405 -6.981 -6.059 1.00 92.62 91 ARG A CA 1
ATOM 740 C C . ARG A 1 91 ? -5.647 -6.465 -4.832 1.00 92.62 91 ARG A C 1
ATOM 742 O O . ARG A 1 91 ? -6.264 -6.016 -3.876 1.00 92.62 91 ARG A O 1
ATOM 749 N N . LEU A 1 92 ? -4.311 -6.485 -4.871 1.00 93.25 92 LEU A N 1
ATOM 750 C CA . LEU A 1 92 ? -3.447 -5.970 -3.799 1.00 93.25 92 LEU A CA 1
ATOM 751 C C . LEU A 1 92 ? -3.849 -4.557 -3.355 1.00 93.25 92 LEU A C 1
ATOM 753 O O . LEU A 1 92 ? -3.928 -4.296 -2.160 1.00 93.25 92 LEU A O 1
ATOM 757 N N . PHE A 1 93 ? -4.124 -3.649 -4.295 1.00 94.44 93 PHE A N 1
ATOM 758 C CA . PHE A 1 93 ? -4.432 -2.256 -3.960 1.00 94.44 93 PHE A CA 1
ATOM 759 C C . PHE A 1 93 ? -5.796 -2.111 -3.282 1.00 94.44 93 PHE A C 1
ATOM 761 O O . PHE A 1 93 ? -5.961 -1.283 -2.386 1.00 94.44 93 PHE A O 1
ATOM 768 N N . GLU A 1 94 ? -6.763 -2.937 -3.680 1.00 94.19 94 GLU A N 1
ATOM 769 C CA . GLU A 1 94 ? -8.068 -3.005 -3.029 1.00 94.19 94 GLU A CA 1
ATOM 770 C C . GLU A 1 94 ? -7.951 -3.571 -1.611 1.00 94.19 94 GLU A C 1
ATOM 772 O O . GLU A 1 94 ? -8.492 -2.981 -0.677 1.00 94.19 94 GLU A O 1
ATOM 777 N N . ILE A 1 95 ? -7.186 -4.654 -1.441 1.00 95.81 95 ILE A N 1
ATOM 778 C CA . ILE A 1 95 ? -6.930 -5.284 -0.140 1.00 95.81 95 ILE A CA 1
ATOM 779 C C . ILE A 1 95 ? -6.262 -4.285 0.807 1.00 95.81 95 ILE A C 1
ATOM 781 O O . ILE A 1 95 ? -6.781 -4.038 1.892 1.00 95.81 95 ILE A O 1
ATOM 785 N N . LEU A 1 96 ? -5.167 -3.642 0.391 1.00 96.62 96 LEU A N 1
ATOM 786 C CA . LEU A 1 96 ? -4.479 -2.640 1.212 1.00 96.62 96 LEU A CA 1
ATOM 787 C C . LEU A 1 96 ? -5.410 -1.480 1.590 1.00 96.62 96 LEU A C 1
ATOM 789 O O . LEU A 1 96 ? -5.465 -1.085 2.753 1.00 96.62 96 LEU A O 1
ATOM 793 N N . GLY A 1 97 ? -6.195 -0.972 0.635 1.00 96.31 97 GLY A N 1
ATOM 794 C CA . GLY A 1 97 ? -7.175 0.077 0.910 1.00 96.31 97 GLY A CA 1
ATOM 795 C C . GLY A 1 97 ? -8.261 -0.357 1.899 1.00 96.31 97 GLY A C 1
ATOM 796 O O . GLY A 1 97 ? -8.630 0.419 2.780 1.00 96.31 97 GLY A O 1
ATOM 797 N N . LYS A 1 98 ? -8.754 -1.598 1.793 1.00 96.50 98 LYS A N 1
ATOM 798 C CA . LYS A 1 98 ? -9.725 -2.175 2.734 1.00 96.50 98 LYS A CA 1
ATOM 799 C C . LYS A 1 98 ? -9.135 -2.261 4.140 1.00 96.50 98 LYS A C 1
ATOM 801 O O . LYS A 1 98 ? -9.789 -1.803 5.074 1.00 96.50 98 LYS A O 1
ATOM 806 N N . ILE A 1 99 ? -7.917 -2.787 4.284 1.00 96.56 99 ILE A N 1
ATOM 807 C CA . ILE A 1 99 ? -7.240 -2.938 5.580 1.00 96.56 99 ILE A CA 1
ATOM 808 C C . ILE A 1 99 ? -7.133 -1.577 6.268 1.00 96.56 99 ILE A C 1
ATOM 810 O O . ILE A 1 99 ? -7.722 -1.400 7.331 1.00 96.56 99 ILE A O 1
ATOM 814 N N . ILE A 1 100 ? -6.513 -0.592 5.606 1.00 96.75 100 ILE A N 1
ATOM 815 C CA . ILE A 1 100 ? -6.299 0.762 6.147 1.00 96.75 100 ILE A CA 1
ATOM 816 C C . ILE A 1 100 ? -7.607 1.383 6.649 1.00 96.75 100 ILE A C 1
ATOM 818 O O . ILE A 1 100 ? -7.646 1.930 7.748 1.00 96.75 100 ILE A O 1
ATOM 822 N N . VAL A 1 101 ? -8.681 1.294 5.857 1.00 96.06 101 VAL A N 1
ATOM 823 C CA . VAL A 1 101 ? -9.980 1.899 6.192 1.00 96.06 101 VAL A CA 1
ATOM 824 C C . VAL A 1 101 ? -10.705 1.127 7.294 1.00 96.06 101 VAL A C 1
ATOM 826 O O . VAL A 1 101 ? -11.337 1.734 8.160 1.00 96.06 101 VAL A O 1
ATOM 829 N N . SER A 1 102 ? -10.654 -0.204 7.261 1.00 94.81 102 SER A N 1
ATOM 830 C CA . SER A 1 102 ? -11.375 -1.054 8.215 1.00 94.81 102 SER A CA 1
ATOM 831 C C . SER A 1 102 ? -10.785 -0.994 9.623 1.00 94.81 102 SER A C 1
ATOM 833 O O . SER A 1 102 ? -11.544 -1.033 10.584 1.00 94.81 102 SER A O 1
ATOM 835 N N . THR A 1 103 ? -9.468 -0.816 9.749 1.00 94.00 103 THR A N 1
ATOM 836 C CA . THR A 1 103 ? -8.771 -0.773 11.043 1.00 94.00 103 THR A CA 1
ATOM 837 C C . THR A 1 103 ? -8.457 0.644 11.528 1.00 94.00 103 THR A C 1
ATOM 839 O O . THR A 1 103 ? -7.841 0.825 12.575 1.00 94.00 103 THR A O 1
ATOM 842 N N . PHE A 1 104 ? -8.919 1.663 10.795 1.00 93.88 104 PHE A N 1
ATOM 843 C CA . PHE A 1 104 ? -8.699 3.077 11.109 1.00 93.88 104 PHE A CA 1
ATOM 844 C C . PHE A 1 104 ? -9.198 3.487 12.501 1.00 93.88 104 PHE A C 1
ATOM 846 O O . PHE A 1 104 ? -8.521 4.259 13.186 1.00 93.88 104 PHE A O 1
ATOM 853 N N . ASP A 1 105 ? -10.352 2.954 12.913 1.00 91.06 105 ASP A N 1
ATOM 854 C CA . ASP A 1 105 ? -11.070 3.396 14.114 1.00 91.06 105 ASP A CA 1
ATOM 855 C C . ASP A 1 105 ? -10.421 2.898 15.418 1.00 91.06 105 ASP A C 1
ATOM 857 O O . ASP A 1 105 ? -10.655 3.461 16.488 1.00 91.06 105 ASP A O 1
ATOM 861 N N . ASP A 1 106 ? -9.564 1.874 15.340 1.00 90.25 106 ASP A N 1
ATOM 862 C CA . ASP A 1 106 ? -8.842 1.350 16.497 1.00 90.25 106 ASP A CA 1
ATOM 863 C C . ASP A 1 106 ? -7.622 2.218 16.819 1.00 90.25 106 ASP A C 1
ATOM 865 O O . ASP A 1 106 ? -6.484 1.908 16.452 1.00 90.25 106 ASP A O 1
ATOM 869 N N . VAL A 1 107 ? -7.864 3.338 17.503 1.00 88.00 107 VAL A N 1
ATOM 870 C CA . VAL A 1 107 ? -6.834 4.301 17.929 1.00 88.00 107 VAL A CA 1
ATOM 871 C C . VAL A 1 107 ? -5.812 3.723 18.914 1.00 88.00 107 VAL A C 1
ATOM 873 O O . VAL A 1 107 ? -4.739 4.306 19.076 1.00 88.00 107 VAL A O 1
ATOM 876 N N . SER A 1 108 ? -6.106 2.580 19.546 1.00 87.44 108 SER A N 1
ATOM 877 C CA . SER A 1 108 ? -5.197 1.928 20.495 1.00 87.44 108 SER A CA 1
ATOM 878 C C . SER A 1 108 ? -4.015 1.248 19.797 1.00 87.44 108 SER A C 1
ATOM 880 O O . SER A 1 108 ? -2.923 1.138 20.367 1.00 87.44 108 SER A O 1
ATOM 882 N N . ASP A 1 109 ? -4.197 0.862 18.532 1.00 89.62 109 ASP A N 1
ATOM 883 C CA . ASP A 1 109 ? -3.163 0.193 17.763 1.00 89.62 109 ASP A CA 1
ATOM 884 C C . ASP A 1 109 ? -2.052 1.153 17.304 1.00 89.62 109 ASP A C 1
ATOM 886 O O . ASP A 1 109 ? -2.180 1.942 16.365 1.00 89.62 109 ASP A O 1
ATOM 890 N N . ARG A 1 110 ? -0.886 1.042 17.937 1.00 90.00 110 ARG A N 1
ATOM 891 C CA . ARG A 1 110 ? 0.289 1.864 17.611 1.00 90.00 110 ARG A CA 1
ATOM 892 C C . ARG A 1 110 ? 0.952 1.498 16.277 1.00 90.00 110 ARG A C 1
ATOM 894 O O . ARG A 1 110 ? 1.772 2.265 15.786 1.00 90.00 110 ARG A O 1
ATOM 901 N N . GLN A 1 111 ? 0.647 0.335 15.707 1.00 93.44 111 GLN A N 1
ATOM 902 C CA . GLN A 1 111 ? 1.250 -0.176 14.471 1.00 93.44 111 GLN A CA 1
ATOM 903 C C . GLN A 1 111 ? 0.500 0.273 13.215 1.00 93.44 111 GLN A C 1
ATOM 905 O O . GLN A 1 111 ? 1.051 0.186 12.116 1.00 93.44 111 GLN A O 1
ATOM 910 N N . TRP A 1 112 ? -0.725 0.783 13.367 1.00 95.06 112 TRP A N 1
ATOM 911 C CA . TRP A 1 112 ? -1.564 1.188 12.242 1.00 95.06 112 TRP A CA 1
ATOM 912 C C . TRP A 1 112 ? -0.871 2.209 11.326 1.00 95.06 112 TRP A C 1
ATOM 914 O O . TRP A 1 112 ? -0.870 2.036 10.110 1.00 95.06 112 TRP A O 1
ATOM 924 N N . THR A 1 113 ? -0.217 3.231 11.892 1.00 94.62 113 THR A N 1
ATOM 925 C CA . THR A 1 113 ? 0.456 4.281 11.105 1.00 94.62 113 THR A CA 1
ATOM 926 C C . THR A 1 113 ? 1.588 3.715 10.249 1.00 94.62 113 THR A C 1
ATOM 928 O O . THR A 1 113 ? 1.622 3.963 9.048 1.00 94.62 113 THR A O 1
ATOM 931 N N . ALA A 1 114 ? 2.472 2.896 10.828 1.00 95.00 114 ALA A N 1
ATOM 932 C CA . ALA A 1 114 ? 3.584 2.289 10.091 1.00 95.00 114 ALA A CA 1
ATOM 933 C C . ALA A 1 114 ? 3.093 1.334 8.986 1.00 95.00 114 ALA A C 1
ATOM 935 O O . ALA A 1 114 ? 3.661 1.277 7.889 1.00 95.00 114 ALA A O 1
ATOM 936 N N . MET A 1 115 ? 2.012 0.596 9.258 1.00 96.38 115 MET A N 1
ATOM 937 C CA . MET A 1 115 ? 1.340 -0.247 8.270 1.00 96.38 115 MET A CA 1
ATOM 938 C C . MET A 1 115 ? 0.772 0.593 7.117 1.00 96.38 115 MET A C 1
ATOM 940 O O . MET A 1 115 ? 1.070 0.304 5.956 1.00 96.38 115 MET A O 1
ATOM 944 N N . MET A 1 116 ? 0.037 1.666 7.429 1.00 97.12 116 MET A N 1
ATOM 945 C CA . MET A 1 116 ? -0.543 2.590 6.450 1.00 97.12 116 MET A CA 1
ATOM 946 C C . MET A 1 116 ? 0.534 3.228 5.566 1.00 97.12 116 MET A C 1
ATOM 948 O O . MET A 1 116 ? 0.410 3.210 4.341 1.00 97.12 116 MET A O 1
ATOM 952 N N . GLU A 1 117 ? 1.626 3.716 6.160 1.00 96.38 117 GLU A N 1
ATOM 953 C CA . GLU A 1 117 ? 2.728 4.330 5.416 1.00 96.38 117 GLU A CA 1
ATOM 954 C C . GLU A 1 117 ? 3.369 3.351 4.432 1.00 96.38 117 GLU A C 1
ATOM 956 O O . GLU A 1 117 ? 3.590 3.690 3.267 1.00 96.38 117 GLU A O 1
ATOM 961 N N . SER A 1 118 ? 3.609 2.115 4.874 1.00 95.00 118 SER A N 1
ATOM 962 C CA . SER A 1 118 ? 4.216 1.088 4.024 1.00 95.00 118 SER A CA 1
ATOM 963 C C . SER A 1 118 ? 3.286 0.633 2.906 1.00 95.00 118 SER A C 1
ATOM 965 O O . SER A 1 118 ? 3.751 0.361 1.798 1.00 95.00 118 SER A O 1
ATOM 967 N N . ALA A 1 119 ? 1.978 0.579 3.163 1.00 96.50 119 ALA A N 1
ATOM 968 C CA . ALA A 1 119 ? 0.977 0.293 2.144 1.00 96.50 119 ALA A CA 1
ATOM 969 C C . ALA A 1 119 ? 0.893 1.413 1.093 1.00 96.50 119 ALA A C 1
ATOM 971 O O . ALA A 1 119 ? 0.831 1.126 -0.104 1.00 96.50 119 ALA A O 1
ATOM 972 N N . PHE A 1 120 ? 0.957 2.683 1.510 1.00 96.50 120 PHE A N 1
ATOM 973 C CA . PHE A 1 120 ? 1.005 3.820 0.584 1.00 96.50 120 PHE A CA 1
ATOM 974 C C . PHE A 1 120 ? 2.247 3.750 -0.304 1.00 96.50 120 PHE A C 1
ATOM 976 O O . PHE A 1 120 ? 2.141 3.913 -1.518 1.00 96.50 120 PHE A O 1
ATOM 983 N N . ASP A 1 121 ? 3.405 3.429 0.268 1.00 93.75 121 ASP A N 1
ATOM 984 C CA . ASP A 1 121 ? 4.644 3.271 -0.494 1.00 93.75 121 ASP A CA 1
ATOM 985 C C . ASP A 1 121 ? 4.560 2.134 -1.525 1.00 93.75 121 ASP A C 1
ATOM 987 O O . ASP A 1 121 ? 5.030 2.299 -2.653 1.00 93.75 121 ASP A O 1
ATOM 991 N N . VAL A 1 122 ? 3.918 1.005 -1.194 1.00 92.44 122 VAL A N 1
ATOM 992 C CA . VAL A 1 122 ? 3.645 -0.072 -2.167 1.00 92.44 122 VAL A CA 1
ATOM 993 C C . VAL A 1 122 ? 2.777 0.439 -3.314 1.00 92.44 122 VAL A C 1
ATOM 995 O O . VAL A 1 122 ? 3.103 0.182 -4.475 1.00 92.44 122 VAL A O 1
ATOM 998 N N . ILE A 1 123 ? 1.705 1.180 -3.011 1.00 94.00 123 ILE A N 1
ATOM 999 C CA . ILE A 1 123 ? 0.808 1.758 -4.021 1.00 94.00 123 ILE A CA 1
ATOM 1000 C C . ILE A 1 123 ? 1.592 2.714 -4.930 1.00 94.00 123 ILE A C 1
ATOM 1002 O O . ILE A 1 123 ? 1.594 2.522 -6.143 1.00 94.00 123 ILE A O 1
ATOM 1006 N N . PHE A 1 124 ? 2.325 3.686 -4.377 1.00 91.56 124 PHE A N 1
ATOM 1007 C CA . PHE A 1 124 ? 3.098 4.654 -5.167 1.00 91.56 124 PHE A CA 1
ATOM 1008 C C . PHE A 1 124 ? 4.207 4.016 -6.012 1.00 91.56 124 PHE A C 1
ATOM 1010 O O . PHE A 1 124 ? 4.452 4.471 -7.134 1.00 91.56 124 PHE A O 1
ATOM 1017 N N . LYS A 1 125 ? 4.867 2.962 -5.516 1.00 87.31 125 LYS A N 1
ATOM 1018 C CA . LYS A 1 125 ? 5.946 2.267 -6.241 1.00 87.31 125 LYS A CA 1
ATOM 1019 C C . LYS A 1 125 ? 5.447 1.269 -7.281 1.00 87.31 125 LYS A C 1
ATOM 1021 O O . LYS A 1 125 ? 6.120 1.088 -8.289 1.00 87.31 125 LYS A O 1
ATOM 1026 N N . SER A 1 126 ? 4.292 0.645 -7.057 1.00 87.06 126 SER A N 1
ATOM 1027 C CA . SER A 1 126 ? 3.870 -0.519 -7.847 1.00 87.06 126 SER A CA 1
ATOM 1028 C C . SER A 1 126 ? 2.639 -0.262 -8.705 1.00 87.06 126 SER A C 1
ATOM 1030 O O . SER A 1 126 ? 2.460 -0.962 -9.689 1.00 87.06 126 SER A O 1
ATOM 1032 N N . ALA A 1 127 ? 1.776 0.705 -8.389 1.00 89.38 127 ALA A N 1
ATOM 1033 C CA . ALA A 1 127 ? 0.575 0.946 -9.190 1.00 89.38 127 ALA A CA 1
ATOM 1034 C C . ALA A 1 127 ? 0.892 1.738 -10.465 1.00 89.38 127 ALA A C 1
ATOM 1036 O O . ALA A 1 127 ? 1.716 2.657 -10.443 1.00 89.38 127 ALA A O 1
ATOM 1037 N N . ASP A 1 128 ? 0.184 1.424 -11.552 1.00 84.62 128 ASP A N 1
ATOM 1038 C CA . ASP A 1 128 ? 0.151 2.241 -12.776 1.00 84.62 128 ASP A CA 1
ATOM 1039 C C . ASP A 1 128 ? -0.529 3.609 -12.567 1.00 84.62 128 ASP A C 1
ATOM 1041 O O . ASP A 1 128 ? -0.270 4.555 -13.308 1.00 84.62 128 ASP A O 1
ATOM 1045 N N . ASP A 1 129 ? -1.434 3.715 -11.589 1.00 86.25 129 ASP A N 1
ATOM 1046 C CA . ASP A 1 129 ? -2.210 4.929 -11.296 1.00 86.25 129 ASP A CA 1
ATOM 1047 C C . ASP A 1 129 ? -2.408 5.103 -9.781 1.00 86.25 129 ASP A C 1
ATOM 1049 O O . ASP A 1 129 ? -3.512 4.925 -9.253 1.00 86.25 129 ASP A O 1
ATOM 1053 N N . PRO A 1 130 ? -1.321 5.381 -9.039 1.00 91.12 130 PRO A N 1
ATOM 1054 C CA . PRO A 1 130 ? -1.353 5.384 -7.581 1.00 91.12 130 PRO A CA 1
ATOM 1055 C C . PRO A 1 130 ? -2.257 6.477 -7.010 1.00 91.12 130 PRO A C 1
ATOM 1057 O O . PRO A 1 130 ? -2.900 6.258 -5.986 1.00 91.12 130 PRO A O 1
ATOM 1060 N N . ILE A 1 131 ? -2.359 7.627 -7.689 1.00 91.44 131 ILE A N 1
ATOM 1061 C CA . ILE A 1 131 ? -3.137 8.787 -7.227 1.00 91.44 131 ILE A CA 1
ATOM 1062 C C . ILE A 1 131 ? -4.600 8.397 -7.013 1.00 91.44 131 ILE A C 1
ATOM 1064 O O . ILE A 1 131 ? -5.158 8.684 -5.957 1.00 91.44 131 ILE A O 1
ATOM 1068 N N . LYS A 1 132 ? -5.200 7.668 -7.962 1.00 91.50 132 LYS A N 1
ATOM 1069 C CA . LYS A 1 132 ? -6.600 7.237 -7.869 1.00 91.50 132 LYS A CA 1
ATOM 1070 C C . LYS A 1 132 ? -6.850 6.285 -6.695 1.00 91.50 132 LYS A C 1
ATOM 1072 O O . LYS A 1 132 ? -7.887 6.373 -6.035 1.00 91.50 132 LYS A O 1
ATOM 1077 N N . HIS A 1 133 ? -5.916 5.373 -6.416 1.00 93.69 133 HIS A N 1
ATOM 1078 C CA . HIS A 1 133 ? -6.031 4.465 -5.270 1.00 93.69 133 HIS A CA 1
ATOM 1079 C C . HIS A 1 133 ? -5.944 5.225 -3.943 1.00 93.69 133 HIS A C 1
ATOM 1081 O O . HIS A 1 133 ? -6.784 5.017 -3.067 1.00 93.69 133 HIS A O 1
ATOM 1087 N N . ILE A 1 134 ? -4.980 6.140 -3.816 1.00 95.31 134 ILE A N 1
ATOM 1088 C CA . ILE A 1 134 ? -4.800 6.958 -2.612 1.00 95.31 134 ILE A CA 1
ATOM 1089 C C . ILE A 1 134 ? -5.996 7.886 -2.395 1.00 95.31 134 ILE A C 1
ATOM 1091 O O . ILE A 1 134 ? -6.536 7.927 -1.293 1.00 95.31 134 ILE A O 1
ATOM 1095 N N . GLU A 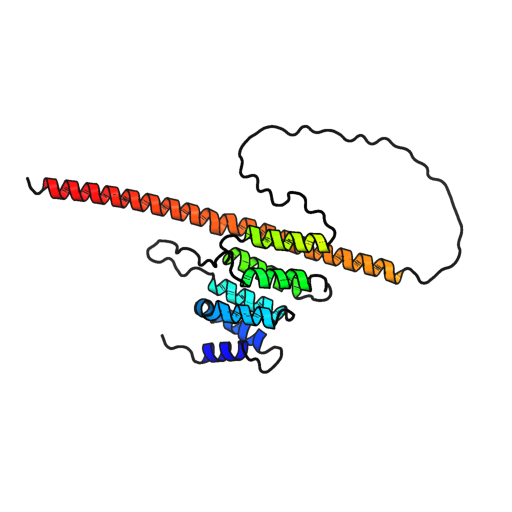1 135 ? -6.480 8.562 -3.438 1.00 92.94 135 GLU A N 1
ATOM 1096 C CA . GLU A 1 135 ? -7.673 9.411 -3.371 1.00 92.94 135 GLU A CA 1
ATOM 1097 C C . GLU A 1 135 ? -8.887 8.641 -2.831 1.00 92.94 135 GLU A C 1
ATOM 1099 O O . GLU A 1 135 ? -9.586 9.122 -1.936 1.00 92.94 135 GLU A O 1
ATOM 1104 N N . ASN A 1 136 ? -9.120 7.422 -3.326 1.00 93.81 136 ASN A N 1
ATOM 1105 C CA . ASN A 1 136 ? -10.221 6.581 -2.858 1.00 93.81 136 ASN A CA 1
ATOM 1106 C C . ASN A 1 136 ? -10.090 6.207 -1.375 1.00 93.81 136 ASN A C 1
ATOM 1108 O O . ASN A 1 136 ? -11.097 6.171 -0.666 1.00 93.81 136 ASN A O 1
ATOM 1112 N N . ILE A 1 137 ? -8.873 5.937 -0.897 1.00 95.69 137 ILE A N 1
ATOM 1113 C CA . ILE A 1 137 ? -8.618 5.648 0.520 1.00 95.69 137 ILE A CA 1
ATOM 1114 C C . ILE A 1 137 ? -8.888 6.899 1.360 1.00 95.69 137 ILE A C 1
ATOM 1116 O O . ILE A 1 137 ? -9.675 6.840 2.302 1.00 95.69 137 ILE A O 1
ATOM 1120 N N . ILE A 1 138 ? -8.312 8.045 0.985 1.00 95.06 138 ILE A N 1
ATOM 1121 C CA . ILE A 1 138 ? -8.476 9.308 1.714 1.00 95.06 138 ILE A CA 1
ATOM 1122 C C . ILE A 1 138 ? -9.950 9.718 1.791 1.00 95.06 138 ILE A C 1
ATOM 1124 O O . ILE A 1 138 ? -10.408 10.094 2.865 1.00 95.06 138 ILE A O 1
ATOM 1128 N N . LYS A 1 139 ? -10.725 9.586 0.706 1.00 93.06 139 LYS A N 1
ATOM 1129 C CA . LYS A 1 139 ? -12.173 9.861 0.724 1.00 93.06 139 LYS A CA 1
ATOM 1130 C C . LYS A 1 139 ? -12.913 8.997 1.744 1.00 93.06 139 LYS A C 1
ATOM 1132 O O . LYS A 1 139 ? -13.738 9.515 2.491 1.00 93.06 139 LYS A O 1
ATOM 1137 N N . LYS A 1 140 ? -12.608 7.697 1.812 1.00 94.06 140 LYS A N 1
ATOM 1138 C CA . LYS A 1 140 ? -13.222 6.785 2.792 1.00 94.06 140 LYS A CA 1
ATOM 1139 C C . LYS A 1 140 ? -12.836 7.144 4.229 1.00 94.06 140 LYS A C 1
ATOM 1141 O O . LYS A 1 140 ? -13.690 7.102 5.108 1.00 94.06 140 LYS A O 1
ATOM 1146 N N . LEU A 1 141 ? -11.579 7.524 4.465 1.00 93.38 141 LEU A 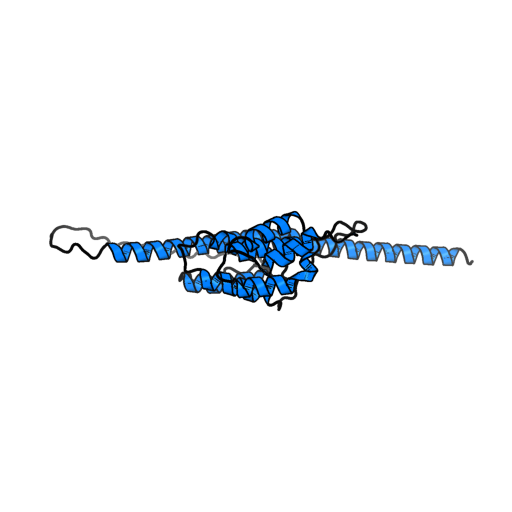N 1
ATOM 1147 C CA . LEU A 1 141 ? -11.118 7.962 5.786 1.00 93.38 141 LEU A CA 1
ATOM 1148 C C . LEU A 1 141 ? -11.735 9.307 6.203 1.00 93.38 141 LEU A C 1
ATOM 1150 O O . LEU A 1 141 ? -12.089 9.476 7.362 1.00 93.38 141 LEU A O 1
ATOM 1154 N N . ALA A 1 142 ? -11.932 10.230 5.260 1.00 89.62 142 ALA A N 1
ATOM 1155 C CA . ALA A 1 142 ? -12.556 11.529 5.511 1.00 89.62 142 ALA A CA 1
ATOM 1156 C C . ALA A 1 142 ? -14.008 11.400 5.992 1.00 89.62 142 ALA A C 1
ATOM 1158 O O . ALA A 1 142 ? -14.433 12.109 6.901 1.00 89.62 142 ALA A O 1
ATOM 1159 N N . VAL A 1 143 ? -14.757 10.445 5.423 1.00 89.19 143 VAL A N 1
ATOM 1160 C CA . VAL A 1 143 ? -16.110 10.107 5.892 1.00 89.19 143 VAL A CA 1
ATOM 1161 C C . VAL A 1 143 ? -16.077 9.638 7.348 1.00 89.19 143 VAL A C 1
ATOM 1163 O O . VAL A 1 143 ? -16.923 10.052 8.134 1.00 89.19 143 VAL A O 1
ATOM 1166 N N . LYS A 1 144 ? -15.079 8.830 7.729 1.00 87.00 144 LYS A N 1
ATOM 1167 C CA . LYS A 1 144 ? -14.919 8.344 9.108 1.00 87.00 144 LYS A CA 1
ATOM 1168 C C . LYS A 1 144 ? -14.525 9.439 10.101 1.00 87.00 144 LYS A C 1
ATOM 1170 O O . LYS A 1 144 ? -14.894 9.353 11.264 1.00 87.00 144 LYS A O 1
ATOM 1175 N N . THR A 1 145 ? -13.813 10.473 9.657 1.00 85.75 145 THR A N 1
ATOM 1176 C CA . THR A 1 145 ? -13.426 11.614 10.505 1.00 85.75 145 THR A CA 1
ATOM 1177 C C . THR A 1 145 ? -14.411 12.780 10.481 1.00 85.75 145 THR A C 1
ATOM 1179 O O . THR A 1 145 ? -14.204 13.758 11.194 1.00 85.75 145 THR A O 1
ATOM 1182 N N . GLY A 1 146 ? -15.469 12.715 9.666 1.00 79.50 146 GLY A N 1
ATOM 1183 C CA . GLY A 1 146 ? -16.417 13.821 9.490 1.00 79.50 146 GLY A CA 1
ATOM 1184 C C . GLY A 1 146 ? -15.842 15.025 8.731 1.00 79.50 146 GLY A C 1
ATOM 1185 O O . GLY A 1 146 ? -16.460 16.090 8.702 1.00 79.50 146 GLY A O 1
ATOM 1186 N N . VAL A 1 147 ? -14.673 14.882 8.097 1.00 80.12 147 VAL A N 1
ATOM 1187 C CA . VAL A 1 147 ? -14.028 15.954 7.331 1.00 80.12 147 VAL A CA 1
ATOM 1188 C C . VAL A 1 147 ? -14.647 16.036 5.937 1.00 80.12 147 VAL A C 1
ATOM 1190 O O . VAL A 1 147 ? -14.621 15.079 5.162 1.00 80.12 147 VAL A O 1
ATOM 1193 N N . LYS A 1 148 ? -15.154 17.216 5.564 1.00 72.00 148 LYS A N 1
ATOM 1194 C CA . LYS A 1 148 ? -15.587 17.489 4.188 1.00 72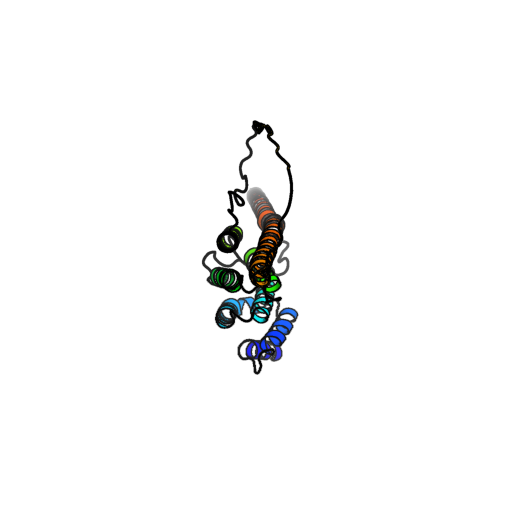.00 148 LYS A CA 1
ATOM 1195 C C . LYS A 1 148 ? -14.365 17.699 3.301 1.00 72.00 148 LYS A C 1
ATOM 1197 O O . LYS A 1 148 ? -13.774 18.776 3.273 1.00 72.00 148 LYS A O 1
ATOM 1202 N N . LEU A 1 149 ? -13.994 16.663 2.556 1.00 62.94 149 LEU A N 1
ATOM 1203 C CA . LEU A 1 149 ? -12.989 16.773 1.509 1.00 62.94 149 LEU A CA 1
ATOM 1204 C C . LEU A 1 149 ? -13.585 17.571 0.340 1.00 62.94 149 LEU A C 1
ATOM 1206 O O . LEU A 1 149 ? -14.397 17.050 -0.420 1.00 62.94 149 LEU A O 1
ATOM 1210 N N . GLY A 1 150 ? -13.220 18.848 0.214 1.00 63.25 150 GLY A N 1
ATOM 1211 C CA . GLY A 1 150 ? -13.509 19.635 -0.987 1.00 63.25 150 GLY A CA 1
ATOM 1212 C C . GLY A 1 150 ? -12.762 19.095 -2.218 1.00 63.25 150 GLY A C 1
ATOM 1213 O O . GLY A 1 150 ? -12.400 17.921 -2.303 1.00 63.25 150 GLY A O 1
ATOM 1214 N N . SER A 1 151 ? -12.449 19.958 -3.185 1.00 56.72 151 SER A N 1
ATOM 1215 C CA . SER A 1 151 ? -11.693 19.589 -4.392 1.00 56.72 151 SER A CA 1
ATOM 1216 C C . SER A 1 151 ? -10.183 19.372 -4.166 1.00 56.72 151 SER A C 1
ATOM 1218 O O . SER A 1 151 ? -9.373 19.809 -4.978 1.00 56.72 151 SER A O 1
ATOM 1220 N N . LEU A 1 152 ? -9.799 18.685 -3.084 1.00 55.66 152 LEU A N 1
ATOM 1221 C CA . LEU A 1 152 ? -8.411 18.509 -2.627 1.00 55.66 152 LEU A CA 1
ATOM 1222 C C . LEU A 1 152 ? -7.492 17.825 -3.663 1.00 55.66 152 LEU A C 1
ATOM 1224 O O . LEU A 1 152 ? -6.284 18.018 -3.637 1.00 55.66 152 LEU A O 1
ATOM 1228 N N . PHE A 1 153 ? -8.065 17.047 -4.589 1.00 53.12 153 PHE A N 1
ATOM 1229 C CA . PHE A 1 153 ? -7.336 16.315 -5.635 1.00 53.12 153 PHE A CA 1
ATOM 1230 C C . PHE A 1 153 ? -7.486 16.913 -7.042 1.00 53.12 153 PHE A C 1
ATOM 1232 O O . PHE A 1 153 ? -7.069 16.291 -8.020 1.00 53.12 153 PHE A O 1
ATOM 1239 N N . LYS A 1 154 ? -8.044 18.126 -7.187 1.00 47.22 154 LYS A N 1
ATOM 1240 C CA . LYS A 1 154 ? -7.965 18.852 -8.464 1.00 47.22 154 LYS A CA 1
ATOM 1241 C C . LYS A 1 154 ? -6.537 19.369 -8.641 1.00 47.22 154 LYS A C 1
ATOM 1243 O O . LYS A 1 154 ? -6.234 20.500 -8.285 1.00 47.22 154 LYS A O 1
ATOM 1248 N N . ILE A 1 155 ? -5.653 18.529 -9.175 1.00 42.28 155 ILE A N 1
ATOM 1249 C CA . ILE A 1 155 ? -4.353 18.971 -9.685 1.00 42.28 155 ILE A CA 1
ATOM 1250 C C . ILE A 1 155 ? -4.659 19.952 -10.828 1.00 42.28 155 ILE A C 1
ATOM 1252 O O . ILE A 1 155 ? -5.302 19.536 -11.797 1.00 42.28 155 ILE A O 1
ATOM 1256 N N . PRO A 1 156 ? -4.257 21.232 -10.756 1.00 37.69 156 PRO A N 1
ATOM 1257 C CA . PRO A 1 156 ? -4.492 22.155 -11.851 1.00 37.69 156 PRO A CA 1
ATOM 1258 C C . PRO A 1 156 ? -3.488 21.840 -12.966 1.00 37.69 156 PRO A C 1
ATOM 1260 O O . PRO A 1 156 ? -2.419 22.434 -13.056 1.00 37.69 156 PRO A O 1
ATOM 1263 N N . LEU A 1 157 ? -3.822 20.883 -13.832 1.00 36.34 157 LEU A N 1
ATOM 1264 C CA . LEU A 1 157 ? -3.237 20.804 -15.170 1.00 36.34 157 LEU A CA 1
ATOM 1265 C C . LEU A 1 157 ? -4.005 21.747 -16.093 1.00 36.34 157 LEU A C 1
ATOM 1267 O O . LEU A 1 157 ? -4.770 21.314 -16.946 1.00 36.34 157 LEU A O 1
ATOM 1271 N N . SER A 1 158 ? -3.799 23.046 -15.917 1.00 30.92 158 SER A N 1
ATOM 1272 C CA . SER A 1 158 ? -4.146 24.022 -16.947 1.00 30.92 158 SER A CA 1
ATOM 1273 C C . SER A 1 158 ? -3.532 25.366 -16.601 1.00 30.92 158 SER A C 1
ATOM 1275 O O . SER A 1 158 ? -4.013 26.101 -15.742 1.00 30.92 158 SER A O 1
ATOM 1277 N N . SER A 1 159 ? -2.448 25.671 -17.305 1.00 39.75 159 SER A N 1
ATOM 1278 C CA . SER A 1 159 ? -2.003 27.027 -17.570 1.00 39.75 159 SER A CA 1
ATOM 1279 C C . SER A 1 159 ? -3.177 27.822 -18.144 1.00 39.75 159 SER A C 1
ATOM 1281 O O . SER A 1 159 ? -3.543 27.603 -19.292 1.00 39.75 159 SER A O 1
ATOM 1283 N N . GLN A 1 160 ? -3.775 28.714 -17.360 1.00 32.09 160 GLN A N 1
ATOM 1284 C CA . GLN A 1 160 ? -4.404 29.934 -17.861 1.00 32.09 160 GLN A CA 1
ATOM 1285 C C . GLN A 1 160 ? -4.642 30.887 -16.687 1.00 32.09 160 GLN A C 1
ATOM 1287 O O . GLN A 1 160 ? -5.398 30.629 -15.758 1.00 32.09 160 GLN A O 1
ATOM 1292 N N . SER A 1 161 ? -3.886 31.972 -16.736 1.00 37.03 161 SER A N 1
ATOM 1293 C CA . SER A 1 161 ? -3.995 33.192 -15.951 1.00 37.03 161 SER A CA 1
ATOM 1294 C C . SER A 1 161 ? -5.394 33.810 -16.022 1.00 37.03 161 SER A C 1
ATOM 1296 O O . SER A 1 161 ? -5.844 34.060 -17.137 1.00 37.03 161 SER A O 1
ATOM 1298 N N . GLN A 1 162 ? -6.007 34.132 -14.872 1.00 30.08 162 GLN A N 1
ATOM 1299 C CA . GLN A 1 162 ? -6.621 35.439 -14.532 1.00 30.08 162 GLN A CA 1
ATOM 1300 C C . GLN A 1 162 ? -7.308 35.416 -13.137 1.00 30.08 162 GLN A C 1
ATOM 1302 O O . GLN A 1 162 ? -7.443 34.338 -12.561 1.00 30.08 162 GLN A O 1
ATOM 1307 N N . PRO A 1 163 ? -7.584 36.588 -12.518 1.00 34.91 163 PRO A N 1
ATOM 1308 C CA . PRO A 1 163 ? -7.276 36.844 -11.108 1.00 34.91 163 PRO A CA 1
ATOM 1309 C C . PRO A 1 163 ? -8.431 36.579 -10.133 1.00 34.91 163 PRO A C 1
ATOM 1311 O O . PRO A 1 163 ? -9.604 36.675 -10.484 1.00 34.91 163 PRO A O 1
ATOM 1314 N N . LEU A 1 164 ? -8.062 36.312 -8.874 1.00 29.06 164 LEU A N 1
ATOM 1315 C CA . LEU A 1 164 ? -8.973 36.263 -7.731 1.00 29.06 164 LEU A CA 1
ATOM 1316 C C . LEU A 1 164 ? -9.605 37.639 -7.480 1.00 29.06 164 LEU A C 1
ATOM 1318 O O . LEU A 1 164 ? -8.901 38.609 -7.199 1.00 29.06 164 LEU A O 1
ATOM 1322 N N . SER A 1 165 ? -10.934 37.686 -7.496 1.00 28.94 165 SER A N 1
ATOM 1323 C CA . SER A 1 165 ? -11.725 38.717 -6.824 1.00 28.94 165 SER A CA 1
ATOM 1324 C C . SER A 1 165 ? -11.805 38.347 -5.342 1.00 28.94 165 SER A C 1
ATOM 1326 O O . SER A 1 165 ? -12.304 37.279 -4.990 1.00 28.94 165 SER A O 1
ATOM 1328 N N . ILE A 1 166 ? -11.252 39.200 -4.485 1.00 35.53 166 ILE A N 1
ATOM 1329 C CA . ILE A 1 166 ? -11.404 39.130 -3.032 1.00 35.53 166 ILE A CA 1
ATOM 1330 C C . ILE A 1 166 ? -12.728 39.818 -2.708 1.00 35.53 166 ILE A C 1
ATOM 1332 O O . ILE A 1 166 ? -12.857 41.012 -2.962 1.00 35.53 166 ILE A O 1
ATOM 1336 N N . GLU A 1 167 ? -13.688 39.080 -2.156 1.00 30.02 167 GLU A N 1
ATOM 1337 C CA . GLU A 1 167 ? -14.857 39.670 -1.503 1.00 30.02 167 GLU A CA 1
ATOM 1338 C C . GLU A 1 167 ? -14.691 39.501 0.010 1.00 30.02 167 GLU A C 1
ATOM 1340 O O . GLU A 1 167 ? -14.574 38.395 0.543 1.00 30.02 167 GLU A O 1
ATOM 1345 N N . SER A 1 168 ? -14.556 40.648 0.664 1.00 32.34 168 SER A N 1
ATOM 1346 C CA . SER A 1 168 ? -14.451 40.881 2.098 1.00 32.34 168 SER A CA 1
ATOM 1347 C C . SER A 1 168 ? -15.713 40.425 2.831 1.00 32.34 168 SER A C 1
ATOM 1349 O O . SER A 1 168 ? -16.814 40.793 2.433 1.00 32.34 168 SER A O 1
ATOM 1351 N N . MET A 1 169 ? -15.561 39.673 3.925 1.00 33.28 169 MET A N 1
ATOM 1352 C CA . MET A 1 169 ? -16.633 39.500 4.911 1.00 33.28 169 MET A CA 1
ATOM 1353 C C . MET A 1 169 ? -16.457 40.520 6.031 1.00 33.28 169 MET A C 1
ATOM 1355 O O . MET A 1 169 ? -15.476 40.473 6.777 1.00 33.28 169 MET A O 1
ATOM 1359 N N . ASP A 1 170 ? -17.431 41.419 6.114 1.00 27.52 170 ASP A N 1
ATOM 1360 C CA . ASP A 1 170 ? -17.645 42.361 7.203 1.00 27.52 170 ASP A CA 1
ATOM 1361 C C . ASP A 1 170 ? -17.940 41.624 8.519 1.00 27.52 170 ASP A C 1
ATOM 1363 O O . ASP A 1 170 ? -18.707 40.660 8.561 1.00 27.52 170 ASP A O 1
ATOM 1367 N N . PHE A 1 171 ? -17.338 42.101 9.609 1.00 33.25 171 PHE A N 1
ATOM 1368 C CA . PHE A 1 171 ? -17.702 41.748 10.979 1.00 33.25 171 PHE A CA 1
ATOM 1369 C C . PHE A 1 171 ? -18.301 42.996 11.632 1.00 33.25 171 PHE A C 1
ATOM 1371 O O . PHE A 1 171 ? -17.574 43.945 11.926 1.00 33.25 171 PHE A O 1
ATOM 1378 N N . GLU A 1 172 ? -19.609 42.980 11.890 1.00 32.44 172 GLU A N 1
ATOM 1379 C CA . GLU A 1 172 ? -20.257 43.916 12.810 1.00 32.44 172 GLU A CA 1
ATOM 1380 C C . GLU A 1 172 ? -20.745 43.195 14.073 1.00 32.44 172 GLU A C 1
ATOM 1382 O O . GLU A 1 172 ? -21.256 42.075 14.048 1.00 32.44 172 GLU A O 1
ATOM 1387 N N . ASN A 1 173 ? -20.491 43.877 15.188 1.00 34.50 173 ASN A N 1
ATOM 1388 C CA . ASN A 1 173 ? -20.617 43.480 16.586 1.00 34.50 173 ASN A CA 1
ATOM 1389 C C . ASN A 1 173 ? -22.067 43.365 17.080 1.00 34.50 173 ASN A C 1
ATOM 1391 O O . ASN A 1 173 ? -22.924 44.124 16.645 1.00 34.50 173 ASN A O 1
ATOM 1395 N N . ALA A 1 174 ? -22.271 42.607 18.166 1.00 30.34 174 ALA A N 1
ATOM 1396 C CA . ALA A 1 174 ? -22.946 43.142 19.357 1.00 30.34 174 ALA A CA 1
ATOM 1397 C C . ALA A 1 174 ? -22.646 42.295 20.607 1.00 30.34 174 ALA A C 1
ATOM 1399 O O . ALA A 1 174 ? -22.837 41.082 20.632 1.00 30.34 174 ALA A O 1
ATOM 1400 N N . ALA A 1 175 ? -22.166 42.983 21.639 1.00 32.09 175 ALA A N 1
ATOM 1401 C CA . ALA A 1 175 ? -21.842 42.488 22.967 1.00 32.09 175 ALA A CA 1
ATOM 1402 C C . ALA A 1 175 ? -23.090 42.196 23.819 1.00 32.09 175 ALA A C 1
ATOM 1404 O O . ALA A 1 175 ? -24.120 42.841 23.633 1.00 32.09 175 ALA A O 1
ATOM 1405 N N . ASN A 1 176 ? -22.951 41.330 24.831 1.00 31.97 176 ASN A N 1
ATOM 1406 C CA . ASN A 1 176 ? -23.341 41.699 26.198 1.00 31.97 176 ASN A CA 1
ATOM 1407 C C . ASN A 1 176 ? -22.775 40.717 27.239 1.00 31.97 176 ASN A C 1
ATOM 1409 O O . ASN A 1 176 ? -23.171 39.555 27.300 1.00 31.97 176 ASN A O 1
ATOM 1413 N N . GLU A 1 177 ? -21.873 41.213 28.083 1.00 38.09 177 GLU A N 1
ATOM 1414 C CA . GLU A 1 177 ? -21.499 40.606 29.360 1.00 38.09 177 GLU A CA 1
ATOM 1415 C C . GLU A 1 177 ? -22.413 41.171 30.455 1.00 38.09 177 GLU A C 1
ATOM 1417 O O . GLU A 1 177 ? -22.507 42.390 30.593 1.00 38.09 177 GLU A O 1
ATOM 1422 N N . ASN A 1 178 ? -23.051 40.310 31.261 1.00 31.67 178 ASN A N 1
ATOM 1423 C CA . ASN A 1 178 ? -23.191 40.560 32.701 1.00 31.67 178 ASN A CA 1
ATOM 1424 C C . ASN A 1 178 ? -23.727 39.357 33.514 1.00 31.67 178 ASN A C 1
ATOM 1426 O O . ASN A 1 178 ? -24.832 38.877 33.293 1.00 31.67 178 ASN A O 1
ATOM 1430 N N . ASN A 1 179 ? -22.916 38.992 34.515 1.00 32.81 179 ASN A N 1
ATOM 1431 C CA . ASN A 1 179 ? -23.199 38.607 35.909 1.00 32.81 179 ASN A CA 1
ATOM 1432 C C . ASN A 1 179 ? -24.008 37.354 36.348 1.00 32.81 179 ASN A C 1
ATOM 1434 O O . ASN A 1 179 ? -25.229 37.307 36.304 1.00 32.81 179 ASN A O 1
ATOM 1438 N N . GLN A 1 180 ? -23.237 36.471 37.012 1.00 33.56 180 GLN A N 1
ATOM 1439 C CA . GLN A 1 180 ? -23.368 35.900 38.374 1.00 33.56 180 GLN A CA 1
ATOM 1440 C C . GLN A 1 180 ? -24.429 34.841 38.770 1.00 33.56 180 GLN A C 1
ATOM 1442 O O . GLN A 1 180 ? -25.623 35.093 38.844 1.00 33.56 180 GLN A O 1
ATOM 1447 N N . ASN A 1 181 ? -23.850 33.741 39.29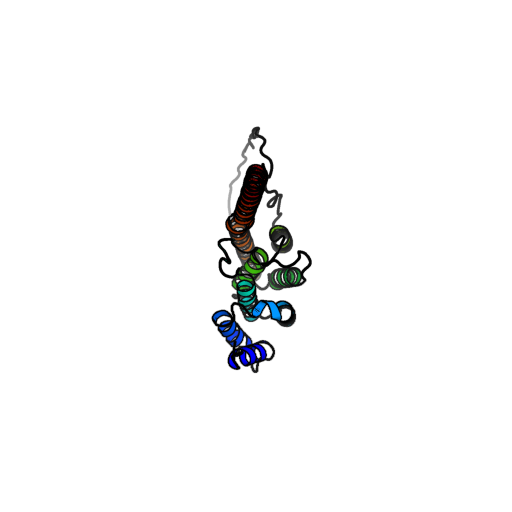4 1.00 29.42 181 ASN A N 1
ATOM 1448 C CA . ASN A 1 181 ? -24.227 32.898 40.444 1.00 29.42 181 ASN A CA 1
ATOM 1449 C C . ASN A 1 181 ? -25.422 31.929 40.344 1.00 29.42 181 ASN A C 1
ATOM 1451 O O . ASN A 1 181 ? -26.567 32.349 40.406 1.00 29.42 181 ASN A O 1
ATOM 1455 N N . GLN A 1 182 ? -25.135 30.618 40.436 1.00 31.61 182 GLN A N 1
ATOM 1456 C CA . GLN A 1 182 ? -25.552 29.756 41.565 1.00 31.61 182 GLN A CA 1
ATOM 1457 C C . GLN A 1 182 ? -24.991 28.320 41.452 1.00 31.61 182 GLN A C 1
ATOM 1459 O O . GLN A 1 182 ? -25.067 27.676 40.410 1.00 31.61 182 GLN A O 1
ATOM 1464 N N . LEU A 1 183 ? -24.429 27.827 42.565 1.00 35.47 183 LEU A N 1
ATOM 1465 C CA . LEU A 1 183 ? -24.112 26.419 42.824 1.00 35.47 183 LEU A CA 1
ATOM 1466 C C . LEU A 1 183 ? -25.385 25.558 42.793 1.00 35.47 183 LEU A C 1
ATOM 1468 O O . LEU A 1 183 ? -26.370 25.962 43.404 1.00 35.47 183 LEU A O 1
ATOM 1472 N N . SER A 1 184 ? -25.310 24.338 42.237 1.00 29.52 184 SER A N 1
ATOM 1473 C CA . SER A 1 184 ? -25.899 23.101 42.802 1.00 29.52 184 SER A CA 1
ATOM 1474 C C . SER A 1 184 ? -25.554 21.856 41.963 1.00 29.52 184 SER A C 1
ATOM 1476 O O . SER A 1 184 ? -25.861 21.784 40.783 1.00 29.52 184 SER A O 1
ATOM 1478 N N . HIS A 1 185 ? -24.914 20.881 42.616 1.00 33.28 185 HIS A N 1
ATOM 1479 C CA . HIS A 1 185 ? -24.958 19.425 42.398 1.00 33.28 185 HIS A CA 1
ATOM 1480 C C . HIS A 1 185 ? -25.140 18.826 40.982 1.00 33.28 185 HIS A C 1
ATOM 1482 O O . HIS A 1 185 ? -26.260 18.707 40.506 1.00 33.28 185 HIS A O 1
ATOM 1488 N N . GLN A 1 186 ? -24.070 18.224 40.432 1.00 31.25 186 GLN A N 1
ATOM 1489 C CA . GLN A 1 186 ? -24.071 16.828 39.933 1.00 31.25 186 GLN A CA 1
ATOM 1490 C C . GLN A 1 186 ? -22.656 16.383 39.509 1.00 31.25 186 GLN A C 1
ATOM 1492 O O . GLN A 1 186 ? -22.193 16.595 38.390 1.00 31.25 186 GLN A O 1
ATOM 1497 N N . HIS A 1 187 ? -21.944 15.729 40.427 1.00 36.97 187 HIS A N 1
ATOM 1498 C CA . HIS A 1 187 ? -20.792 14.891 40.094 1.00 36.97 187 HIS A CA 1
ATOM 1499 C C . HIS A 1 187 ? -21.313 13.604 39.438 1.00 36.97 187 HIS A C 1
ATOM 1501 O O . HIS A 1 187 ? -21.854 12.775 40.161 1.00 36.97 187 HIS A O 1
ATOM 1507 N N . GLN A 1 188 ? -21.176 13.460 38.108 1.00 39.97 188 GLN A N 1
ATOM 1508 C CA . GLN A 1 188 ? -20.878 12.179 37.415 1.00 39.97 188 GLN A CA 1
ATOM 1509 C C . GLN A 1 188 ? -20.833 12.227 35.865 1.00 39.97 188 GLN A C 1
ATOM 1511 O O . GLN A 1 188 ? -20.475 11.226 35.255 1.00 39.97 188 GLN A O 1
ATOM 1516 N N . HIS A 1 189 ? -21.074 13.358 35.187 1.00 38.72 189 HIS A N 1
ATOM 1517 C CA . HIS A 1 189 ? -21.135 13.372 33.706 1.00 38.72 189 HIS A CA 1
ATOM 1518 C C . HIS A 1 189 ? -19.840 13.731 32.942 1.00 38.72 189 HIS A C 1
ATOM 1520 O O . HIS A 1 189 ? -19.814 13.639 31.714 1.00 38.72 189 HIS A O 1
ATOM 1526 N N . HIS A 1 190 ? -18.736 14.085 33.610 1.00 41.69 190 HIS A N 1
ATOM 1527 C CA . HIS A 1 190 ? -17.550 14.604 32.905 1.00 41.69 190 HIS A CA 1
ATOM 1528 C C . HIS A 1 190 ? -16.622 13.558 32.263 1.00 41.69 190 HIS A C 1
ATOM 1530 O O . HIS A 1 190 ? -15.843 13.920 31.380 1.00 41.69 190 HIS A O 1
ATOM 1536 N N . HIS A 1 191 ? -16.706 12.273 32.629 1.00 43.88 191 HIS A N 1
ATOM 1537 C CA . HIS A 1 191 ? -15.775 11.273 32.087 1.00 43.88 191 HIS A CA 1
ATOM 1538 C C . HIS A 1 191 ? -16.118 10.786 30.671 1.00 43.88 191 HIS A C 1
ATOM 1540 O O . HIS A 1 191 ? -15.208 10.550 29.880 1.00 43.88 191 HIS A O 1
ATOM 1546 N N . HIS A 1 192 ? -17.400 10.699 30.301 1.00 45.31 192 HIS A N 1
ATOM 1547 C CA . HIS A 1 192 ? -17.777 10.203 28.972 1.00 45.31 192 HIS A CA 1
ATOM 1548 C C . HIS A 1 192 ? -17.589 11.238 27.855 1.00 45.31 192 HIS A C 1
ATOM 1550 O O . HIS A 1 192 ? -17.193 10.877 26.746 1.00 45.31 192 HIS A O 1
ATOM 1556 N N . HIS A 1 193 ? -17.812 12.526 28.138 1.00 44.69 193 HIS A N 1
ATOM 1557 C CA . HIS A 1 193 ? -17.703 13.561 27.110 1.00 44.69 193 HIS A CA 1
ATOM 1558 C C . HIS A 1 193 ? -16.242 13.861 26.724 1.00 44.69 193 HIS A C 1
ATOM 1560 O O . HIS A 1 193 ? -15.950 14.053 25.543 1.00 44.69 193 HIS A O 1
ATOM 1566 N N . SER A 1 194 ? -15.299 13.815 27.678 1.00 59.41 194 SER A N 1
ATOM 1567 C CA . SER A 1 194 ? -13.877 14.028 27.361 1.00 59.41 194 SER A CA 1
ATOM 1568 C C . SER A 1 194 ? -13.283 12.871 26.549 1.00 59.41 194 SER A C 1
ATOM 1570 O O . SER A 1 194 ? -12.475 13.102 25.650 1.00 59.41 194 SER A O 1
ATOM 1572 N N . GLN A 1 195 ? -13.737 11.636 26.791 1.00 60.09 195 GLN A N 1
ATOM 1573 C CA 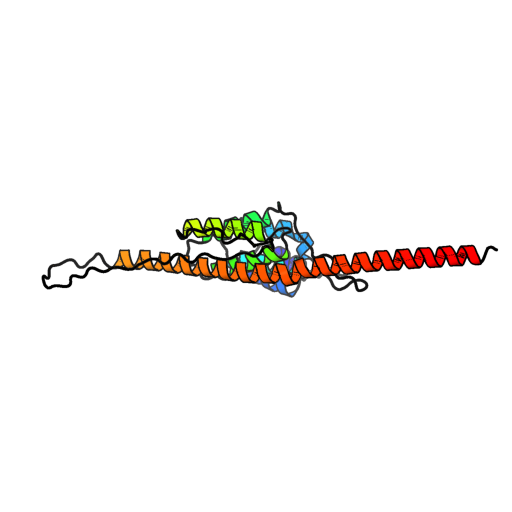. GLN A 1 195 ? -13.238 10.445 26.102 1.00 60.09 195 GLN A CA 1
ATOM 1574 C C . GLN A 1 195 ? -13.716 10.359 24.641 1.00 60.09 195 GLN A C 1
ATOM 1576 O O . GLN A 1 195 ? -12.930 10.003 23.762 1.00 60.09 195 GLN A O 1
ATOM 1581 N N . MET A 1 196 ? -14.964 10.749 24.345 1.00 60.25 196 MET A N 1
ATOM 1582 C CA . MET A 1 196 ? -15.458 10.837 22.959 1.00 60.25 196 MET A CA 1
ATOM 1583 C C . MET A 1 196 ? -14.735 11.928 22.151 1.00 60.25 196 MET A C 1
ATOM 1585 O O . MET A 1 196 ? -14.413 11.721 20.977 1.00 60.25 196 MET A O 1
ATOM 1589 N N . ASN A 1 197 ? -14.401 13.054 22.789 1.00 66.50 197 ASN A N 1
ATOM 1590 C CA . ASN A 1 197 ? -13.628 14.124 22.155 1.00 66.50 197 ASN A CA 1
ATOM 1591 C C . ASN A 1 197 ? -12.163 13.716 21.923 1.00 66.50 197 ASN A C 1
ATOM 1593 O O . ASN A 1 197 ? -11.615 13.994 20.856 1.00 66.50 197 ASN A O 1
ATOM 1597 N N . ALA A 1 198 ? -11.543 12.999 22.868 1.00 71.50 198 ALA A N 1
ATOM 1598 C CA . ALA A 1 198 ? -10.172 12.505 22.730 1.00 71.50 198 ALA A CA 1
ATOM 1599 C C . ALA A 1 198 ? -10.028 11.495 21.579 1.00 71.50 198 ALA A C 1
ATOM 1601 O O . ALA A 1 198 ? -9.111 11.612 20.766 1.00 71.50 198 ALA A O 1
ATOM 1602 N N . ASN A 1 199 ? -10.962 10.548 21.451 1.00 81.12 199 ASN A N 1
ATOM 1603 C CA . ASN A 1 199 ? -10.946 9.578 20.354 1.00 81.12 199 ASN A CA 1
ATOM 1604 C C . ASN A 1 199 ? -11.132 10.255 18.990 1.00 81.12 199 ASN A C 1
ATOM 1606 O O . ASN A 1 199 ? -10.411 9.943 18.045 1.00 81.12 199 ASN A O 1
ATOM 1610 N N . SER A 1 200 ? -12.032 11.236 18.900 1.00 83.81 200 SER A N 1
ATOM 1611 C CA . SER A 1 200 ? -12.246 12.008 17.669 1.00 83.81 200 SER A CA 1
ATOM 1612 C C . SER A 1 200 ? -10.995 12.800 17.263 1.00 83.81 200 SER A C 1
ATOM 1614 O O . SER A 1 200 ? -10.617 12.811 16.091 1.00 83.81 200 SER A O 1
ATOM 1616 N N . ALA A 1 201 ? -10.295 13.402 18.230 1.00 87.44 201 ALA A N 1
ATOM 1617 C CA . ALA A 1 201 ? -9.031 14.093 17.983 1.00 87.44 201 ALA A CA 1
ATOM 1618 C C . ALA A 1 201 ? -7.924 13.134 17.506 1.00 87.44 201 ALA A C 1
ATOM 1620 O O . ALA A 1 201 ? -7.193 13.455 16.571 1.00 87.44 201 ALA A O 1
ATOM 1621 N N . LEU A 1 202 ? -7.820 11.936 18.090 1.00 89.38 202 LEU A N 1
ATOM 1622 C CA . LEU A 1 202 ? -6.846 10.920 17.669 1.00 89.38 202 LEU A CA 1
ATOM 1623 C C . LEU A 1 202 ? -7.113 10.404 16.248 1.00 89.38 202 LEU A C 1
ATOM 1625 O O . LEU A 1 202 ? -6.170 10.229 15.471 1.00 89.38 202 LEU A O 1
ATOM 1629 N N . LEU A 1 203 ? -8.382 10.210 15.878 1.00 90.38 203 LEU A N 1
ATOM 1630 C CA . LEU A 1 203 ? -8.764 9.867 14.505 1.00 90.38 203 LEU A CA 1
ATOM 1631 C C . LEU A 1 203 ? -8.392 10.985 13.529 1.00 90.38 203 LEU A C 1
ATOM 1633 O O . LEU A 1 203 ? -7.847 10.712 12.459 1.00 90.38 203 LEU A O 1
ATOM 1637 N N . LEU A 1 204 ? -8.600 12.247 13.913 1.00 90.56 204 LEU A N 1
ATOM 1638 C CA . LEU A 1 204 ? -8.175 13.386 13.105 1.00 90.56 204 LEU A CA 1
ATOM 1639 C C . LEU A 1 204 ? -6.650 13.413 12.920 1.00 90.56 204 LEU A C 1
ATOM 1641 O O . LEU A 1 204 ? -6.181 13.601 11.800 1.00 90.56 204 LEU A O 1
ATOM 1645 N N . VAL A 1 205 ? -5.867 13.154 13.971 1.00 91.88 205 VAL A N 1
ATOM 1646 C CA . VAL A 1 205 ? -4.397 13.067 13.881 1.00 91.88 205 VAL A CA 1
ATOM 1647 C C . VAL A 1 205 ? -3.961 11.957 12.923 1.00 91.88 205 VAL A C 1
ATOM 1649 O O . VAL A 1 205 ? -3.100 12.185 12.070 1.00 91.88 205 VAL A O 1
ATOM 1652 N N . ARG A 1 206 ? -4.572 10.767 13.002 1.00 93.38 206 ARG A N 1
ATOM 1653 C CA . ARG A 1 206 ? -4.299 9.678 12.047 1.00 93.38 206 ARG A CA 1
ATOM 1654 C C . ARG A 1 206 ? -4.642 10.071 10.615 1.00 93.38 206 ARG A C 1
ATOM 1656 O O . ARG A 1 206 ? -3.880 9.775 9.698 1.00 93.38 206 ARG A O 1
ATOM 1663 N N . PHE A 1 207 ? -5.758 10.763 10.422 1.00 94.44 207 PHE A N 1
ATOM 1664 C CA . PHE A 1 207 ? -6.161 11.246 9.109 1.00 94.44 207 PHE A CA 1
ATOM 1665 C C . PHE A 1 207 ? -5.190 12.291 8.545 1.00 94.44 207 PHE A C 1
ATOM 1667 O O . PHE A 1 207 ? -4.802 12.195 7.381 1.00 94.44 207 PHE A O 1
ATOM 1674 N N . LEU A 1 208 ? -4.723 13.234 9.369 1.00 93.25 208 LEU A N 1
ATOM 1675 C CA . LEU A 1 208 ? -3.682 14.187 8.977 1.00 93.25 208 LEU A CA 1
ATOM 1676 C C . LEU A 1 208 ? -2.386 13.468 8.583 1.00 93.25 208 LEU A C 1
ATOM 1678 O O . LEU A 1 208 ? -1.781 13.825 7.575 1.00 93.25 208 LEU A O 1
ATOM 1682 N N . LYS A 1 209 ? -2.006 12.403 9.300 1.00 93.94 209 LYS A N 1
ATOM 1683 C CA . LYS A 1 209 ? -0.857 11.563 8.925 1.00 93.94 209 LYS A CA 1
ATOM 1684 C C . LYS A 1 209 ? -1.044 10.866 7.577 1.00 93.94 209 LYS A C 1
ATOM 1686 O O . LYS A 1 209 ? -0.098 10.799 6.795 1.00 93.94 209 LYS A O 1
ATOM 1691 N N . CYS A 1 210 ? -2.254 10.412 7.249 1.00 94.00 210 CYS A N 1
ATOM 1692 C CA . CYS A 1 210 ? -2.546 9.907 5.906 1.00 94.00 210 CYS A CA 1
ATOM 1693 C C . CYS A 1 210 ? -2.389 10.980 4.827 1.00 94.00 210 CYS A C 1
ATOM 1695 O O . CYS A 1 210 ? -1.835 10.692 3.769 1.00 94.00 210 CYS A O 1
ATOM 1697 N N . LEU A 1 211 ? -2.868 12.202 5.076 1.00 94.06 211 LEU A N 1
ATOM 1698 C CA . LEU A 1 211 ? -2.733 13.309 4.126 1.00 94.06 211 LEU A CA 1
ATOM 1699 C C . LEU A 1 211 ? -1.266 13.695 3.918 1.00 94.06 211 LEU A C 1
ATOM 1701 O O . LEU A 1 211 ? -0.839 13.856 2.778 1.00 94.06 211 LEU A O 1
ATOM 1705 N N . GLU A 1 212 ? -0.490 13.777 4.999 1.00 94.00 212 GLU A N 1
ATOM 1706 C CA . GLU A 1 212 ? 0.953 14.028 4.960 1.00 94.00 212 GLU A CA 1
ATOM 1707 C C . GLU A 1 212 ? 1.665 12.972 4.105 1.00 94.00 212 GLU A C 1
ATOM 1709 O O . GLU A 1 212 ? 2.357 13.305 3.139 1.00 94.00 212 GLU A O 1
ATOM 1714 N N . LYS A 1 213 ? 1.429 11.684 4.387 1.00 95.19 213 LYS A N 1
ATOM 1715 C CA . LYS A 1 213 ? 2.040 10.588 3.629 1.00 95.19 213 LYS A CA 1
ATOM 1716 C C . LYS A 1 213 ? 1.598 10.575 2.164 1.00 95.19 213 LYS A C 1
ATOM 1718 O O . LYS A 1 213 ? 2.426 10.337 1.284 1.00 95.19 213 LYS A O 1
ATOM 1723 N N . ALA A 1 214 ? 0.321 10.845 1.887 1.00 94.19 214 ALA A N 1
ATOM 1724 C CA . ALA A 1 214 ? -0.189 10.968 0.524 1.00 94.19 214 ALA A CA 1
ATOM 1725 C C . ALA A 1 214 ? 0.508 12.104 -0.234 1.00 94.19 214 ALA A C 1
ATOM 1727 O O . ALA A 1 214 ? 0.935 11.897 -1.367 1.00 94.19 214 ALA A O 1
ATOM 1728 N N . ALA A 1 215 ? 0.663 13.277 0.386 1.00 92.75 215 ALA A N 1
ATOM 1729 C CA . ALA A 1 215 ? 1.310 14.431 -0.228 1.00 92.75 215 ALA A CA 1
ATOM 1730 C C . ALA A 1 215 ? 2.776 14.137 -0.576 1.00 92.75 215 ALA A C 1
ATOM 1732 O O . ALA A 1 215 ? 3.184 14.327 -1.723 1.00 92.75 215 ALA A O 1
ATOM 1733 N N . VAL A 1 216 ? 3.543 13.591 0.374 1.00 93.00 216 VAL A N 1
ATOM 1734 C CA . VAL A 1 216 ? 4.943 13.188 0.149 1.00 93.00 216 VAL A CA 1
ATOM 1735 C C . VAL A 1 216 ? 5.042 12.146 -0.967 1.00 93.00 216 VAL A C 1
ATOM 1737 O O . VAL A 1 216 ? 5.891 12.258 -1.853 1.00 93.00 216 VAL A O 1
ATOM 1740 N N . GLY A 1 217 ? 4.148 11.156 -0.971 1.00 90.06 217 GLY A N 1
ATOM 1741 C CA . GLY A 1 217 ? 4.113 10.127 -2.005 1.00 90.06 217 GLY A CA 1
ATOM 1742 C C . GLY A 1 217 ? 3.755 10.663 -3.395 1.00 90.06 217 GLY A C 1
ATOM 1743 O O . GLY A 1 217 ? 4.353 10.233 -4.379 1.00 90.06 217 GLY A O 1
ATOM 1744 N N . ILE A 1 218 ? 2.845 11.641 -3.494 1.00 91.00 218 ILE A N 1
ATOM 1745 C CA . ILE A 1 218 ? 2.511 12.316 -4.759 1.00 91.00 218 ILE A CA 1
ATOM 1746 C C . ILE A 1 218 ? 3.729 13.069 -5.297 1.00 91.00 218 ILE A C 1
ATOM 1748 O O . ILE A 1 218 ? 4.056 12.910 -6.473 1.00 91.00 218 ILE A O 1
ATOM 1752 N N . VAL A 1 219 ? 4.421 13.840 -4.450 1.00 88.94 219 VAL A N 1
ATOM 1753 C CA . VAL A 1 219 ? 5.649 14.554 -4.840 1.00 88.94 219 VAL A CA 1
ATOM 1754 C C . VAL A 1 219 ? 6.695 13.563 -5.347 1.00 88.94 219 VAL A C 1
ATOM 1756 O O . VAL A 1 219 ? 7.177 13.699 -6.471 1.00 88.94 219 VAL A O 1
ATOM 1759 N N . TYR A 1 220 ? 6.962 12.499 -4.583 1.00 87.31 220 TYR A N 1
ATOM 1760 C CA . TYR A 1 220 ? 7.886 11.441 -4.993 1.00 87.31 220 TYR A CA 1
ATOM 1761 C C . TYR A 1 220 ? 7.476 10.782 -6.318 1.00 87.31 220 TYR A C 1
ATOM 1763 O O . TYR A 1 220 ? 8.309 10.559 -7.193 1.00 87.31 220 TYR A O 1
ATOM 1771 N N . TYR A 1 221 ? 6.194 10.471 -6.509 1.00 86.06 221 TYR A N 1
ATOM 1772 C CA . TYR A 1 221 ? 5.702 9.867 -7.745 1.00 86.06 221 TYR A CA 1
ATOM 1773 C C . TYR A 1 221 ? 5.918 10.786 -8.955 1.00 86.06 221 TYR A C 1
ATOM 1775 O O . TYR A 1 221 ? 6.394 10.335 -10.001 1.00 86.06 221 TYR A O 1
ATOM 1783 N N . VAL A 1 222 ? 5.633 12.081 -8.815 1.00 85.12 222 VAL A N 1
ATOM 1784 C CA . VAL A 1 222 ? 5.852 13.065 -9.882 1.00 85.12 222 VAL A CA 1
ATOM 1785 C C . VAL A 1 222 ? 7.345 13.204 -10.201 1.00 85.12 222 VAL A C 1
ATOM 1787 O O . VAL A 1 222 ? 7.731 13.087 -11.369 1.00 85.12 222 VAL A O 1
ATOM 1790 N N . ASP A 1 223 ? 8.191 13.372 -9.184 1.00 78.19 223 ASP A N 1
ATOM 1791 C CA . ASP A 1 223 ? 9.628 13.606 -9.360 1.00 78.19 223 ASP A CA 1
ATOM 1792 C C . ASP A 1 223 ? 10.400 12.363 -9.806 1.00 78.19 223 ASP A C 1
ATOM 1794 O O . ASP A 1 223 ? 11.254 12.441 -10.691 1.00 78.19 223 ASP A O 1
ATOM 1798 N N . CYS A 1 224 ? 10.115 11.204 -9.217 1.00 76.00 224 CYS A N 1
ATOM 1799 C CA . CYS A 1 224 ? 10.895 9.988 -9.434 1.00 76.00 224 CYS A CA 1
ATOM 1800 C C . CYS A 1 224 ? 10.304 9.070 -10.508 1.00 76.00 224 CYS A C 1
ATOM 1802 O O . CYS A 1 224 ? 11.050 8.319 -11.132 1.00 76.00 224 CYS A O 1
ATOM 1804 N N . THR A 1 225 ? 8.990 9.109 -10.746 1.00 77.19 225 THR A N 1
ATOM 1805 C CA . THR A 1 225 ? 8.344 8.232 -11.738 1.00 77.19 225 THR A CA 1
ATOM 1806 C C . THR A 1 225 ? 7.991 8.997 -13.003 1.00 77.19 225 THR A C 1
ATOM 1808 O O . THR A 1 225 ? 8.500 8.679 -14.077 1.00 77.19 225 THR A O 1
ATOM 1811 N N . VAL A 1 226 ? 7.146 10.026 -12.895 1.00 81.06 226 VAL A N 1
ATOM 1812 C CA . VAL A 1 226 ? 6.612 10.729 -14.072 1.00 81.06 226 VAL A CA 1
ATOM 1813 C C . VAL A 1 226 ? 7.725 11.464 -14.813 1.00 81.06 226 VAL A C 1
ATOM 1815 O O . VAL A 1 226 ? 7.907 11.265 -16.014 1.00 81.06 226 VAL A O 1
ATOM 1818 N N . LYS A 1 227 ? 8.522 12.266 -14.102 1.00 79.31 227 LYS A N 1
ATOM 1819 C CA . LYS A 1 227 ? 9.640 13.011 -14.692 1.00 79.31 227 LYS A CA 1
ATOM 1820 C C . LYS A 1 227 ? 10.685 12.085 -15.319 1.00 79.31 227 LYS A C 1
ATOM 1822 O O . LYS A 1 227 ? 11.118 12.338 -16.442 1.00 79.31 227 LYS A O 1
ATOM 1827 N N . HIS A 1 228 ? 11.058 10.996 -14.645 1.00 76.62 228 HIS A N 1
ATOM 1828 C CA . HIS A 1 228 ? 12.002 10.019 -15.199 1.00 76.62 228 HIS A CA 1
ATOM 1829 C C . HIS A 1 228 ? 11.455 9.312 -16.438 1.00 76.62 228 HIS A C 1
ATOM 1831 O O . HIS A 1 228 ? 12.190 9.142 -17.406 1.00 76.62 228 HIS A O 1
ATOM 1837 N N . GLU A 1 229 ? 10.176 8.938 -16.453 1.00 74.62 229 GLU A N 1
ATOM 1838 C CA . GLU A 1 229 ? 9.547 8.328 -17.626 1.00 74.62 229 GLU A CA 1
ATOM 1839 C C . GLU A 1 229 ? 9.489 9.306 -18.811 1.00 74.62 229 GLU A C 1
ATOM 1841 O O . GLU A 1 229 ? 9.742 8.914 -19.951 1.00 74.62 229 GLU A O 1
ATOM 1846 N N . LEU A 1 230 ? 9.225 10.593 -18.561 1.00 80.44 230 LEU A N 1
ATOM 1847 C CA . LEU A 1 230 ? 9.276 11.634 -19.591 1.00 80.44 230 LEU A CA 1
ATOM 1848 C C . LEU A 1 230 ? 10.694 11.823 -20.149 1.00 80.44 230 LEU A C 1
ATOM 1850 O O . LEU A 1 230 ? 10.862 11.896 -21.370 1.00 80.44 230 LEU A O 1
ATOM 1854 N N . LEU A 1 231 ? 11.712 11.852 -19.282 1.00 79.62 231 LEU A N 1
ATOM 1855 C CA . LEU A 1 231 ? 13.119 11.915 -19.691 1.00 79.62 231 LEU A CA 1
ATOM 1856 C C . LEU A 1 231 ? 13.517 10.682 -20.511 1.00 79.62 231 LEU A C 1
ATOM 1858 O O . LEU A 1 231 ? 14.034 10.833 -21.617 1.00 79.62 231 LEU A O 1
ATOM 1862 N N . ARG A 1 232 ? 13.165 9.477 -20.048 1.00 77.44 232 ARG A N 1
ATOM 1863 C CA . ARG A 1 232 ? 13.408 8.215 -20.762 1.00 77.44 232 ARG A CA 1
ATOM 1864 C C . ARG A 1 232 ? 12.773 8.223 -22.153 1.00 77.44 232 ARG A C 1
ATOM 1866 O O . ARG A 1 232 ? 13.403 7.828 -23.130 1.00 77.44 232 ARG A O 1
ATOM 1873 N N . ARG A 1 233 ? 11.528 8.701 -22.280 1.00 77.88 233 ARG A N 1
ATOM 1874 C CA . ARG A 1 233 ? 10.846 8.835 -23.582 1.00 77.88 233 ARG A CA 1
ATOM 1875 C C . ARG A 1 233 ? 11.536 9.846 -24.495 1.00 77.88 233 ARG A C 1
ATOM 1877 O O . ARG A 1 233 ? 11.587 9.624 -25.703 1.00 77.88 233 ARG A O 1
ATOM 1884 N N . LYS A 1 234 ? 12.062 10.943 -23.943 1.00 81.25 234 LYS A N 1
ATOM 1885 C CA . LYS A 1 234 ? 12.830 11.942 -24.699 1.00 81.25 234 LYS A CA 1
ATOM 1886 C C . LYS A 1 234 ? 14.139 11.348 -25.228 1.00 81.25 234 LYS A C 1
ATOM 1888 O O . LYS A 1 234 ? 14.430 11.500 -26.412 1.00 81.25 234 LYS A O 1
ATOM 1893 N N . GLU A 1 235 ? 14.881 10.631 -24.388 1.00 80.69 235 GLU A N 1
ATOM 1894 C CA . GLU A 1 235 ? 16.125 9.940 -24.756 1.00 80.69 235 GLU A CA 1
ATOM 1895 C C . GLU A 1 235 ? 15.886 8.850 -25.810 1.00 80.69 235 GLU A C 1
ATOM 1897 O O . GLU A 1 235 ? 16.595 8.800 -26.814 1.00 80.69 235 GLU A O 1
ATOM 1902 N N . ALA A 1 236 ? 14.838 8.036 -25.645 1.00 76.75 236 ALA A N 1
ATOM 1903 C CA . ALA A 1 236 ? 14.473 6.992 -26.602 1.00 76.75 236 ALA A CA 1
ATOM 1904 C C . ALA A 1 236 ? 14.130 7.561 -27.989 1.00 76.75 236 ALA A C 1
ATOM 1906 O O . ALA A 1 236 ? 14.601 7.041 -29.002 1.00 76.75 236 ALA A O 1
ATOM 1907 N N . LYS A 1 237 ? 13.368 8.664 -28.048 1.00 79.06 237 LYS A N 1
ATOM 1908 C CA . LYS A 1 237 ? 13.099 9.375 -29.310 1.00 79.06 237 LYS A CA 1
ATOM 1909 C C . LYS A 1 237 ? 14.395 9.880 -29.945 1.00 79.06 237 LYS A C 1
ATOM 1911 O O . LYS A 1 237 ? 14.603 9.696 -31.138 1.00 79.06 237 LYS A O 1
ATOM 1916 N N . LEU A 1 238 ? 15.287 10.479 -29.157 1.00 75.88 238 LEU A N 1
ATOM 1917 C CA . LEU A 1 238 ? 16.552 11.023 -29.655 1.00 75.88 238 LEU A CA 1
ATOM 1918 C C . LEU A 1 238 ? 17.483 9.923 -30.199 1.00 75.88 238 LEU A C 1
ATOM 1920 O O . LEU A 1 238 ? 18.120 10.118 -31.233 1.00 75.88 238 LEU A O 1
ATOM 1924 N N . MET A 1 239 ? 17.508 8.748 -29.563 1.00 73.00 239 MET A N 1
ATOM 1925 C CA . MET A 1 239 ? 18.216 7.564 -30.065 1.00 73.00 239 MET A CA 1
ATOM 1926 C C . MET A 1 239 ? 17.601 7.017 -31.359 1.00 73.00 239 MET A C 1
ATOM 1928 O O . MET A 1 239 ? 18.342 6.674 -32.278 1.00 73.00 239 MET A O 1
ATOM 1932 N N . GLN A 1 240 ? 16.268 6.991 -31.482 1.00 72.50 240 GLN A N 1
ATOM 1933 C CA . GLN A 1 240 ? 15.606 6.630 -32.743 1.00 72.50 240 GLN A CA 1
ATOM 1934 C C . GLN A 1 240 ? 16.003 7.576 -33.880 1.00 72.50 240 GLN A C 1
ATOM 1936 O O . GLN A 1 240 ? 16.378 7.102 -34.950 1.00 72.50 240 GLN A O 1
ATOM 1941 N N . TYR A 1 241 ? 16.007 8.893 -33.644 1.00 70.88 241 TYR A N 1
ATOM 1942 C CA . TYR A 1 241 ? 16.459 9.868 -34.641 1.00 70.88 241 TYR A CA 1
ATOM 1943 C C . TYR A 1 241 ? 17.930 9.675 -35.023 1.00 70.88 241 TYR A C 1
ATOM 1945 O O . TYR A 1 241 ? 18.249 9.657 -36.210 1.00 70.88 241 TYR A O 1
ATOM 1953 N N . LYS A 1 242 ? 18.829 9.480 -34.047 1.00 70.81 242 LYS A N 1
ATOM 1954 C CA . LYS A 1 242 ? 20.252 9.216 -34.321 1.00 70.81 242 LYS A CA 1
ATOM 1955 C C . LYS A 1 242 ? 20.449 7.960 -35.162 1.00 70.81 242 LYS A C 1
ATOM 1957 O O . LYS A 1 242 ? 21.173 8.019 -36.150 1.00 70.81 242 LYS A O 1
ATOM 1962 N N . ASN A 1 243 ? 19.779 6.862 -34.812 1.00 69.69 243 ASN A N 1
ATOM 1963 C CA . ASN A 1 243 ? 19.850 5.620 -35.576 1.00 69.69 243 ASN A CA 1
ATOM 1964 C C . ASN A 1 243 ? 19.289 5.805 -36.988 1.00 69.69 243 ASN A C 1
ATOM 1966 O O . ASN A 1 243 ? 19.923 5.368 -37.941 1.00 69.69 243 ASN A O 1
ATOM 1970 N N . MET A 1 244 ? 18.166 6.509 -37.151 1.00 68.06 244 MET A N 1
ATOM 1971 C CA . MET A 1 244 ? 17.602 6.803 -38.471 1.00 68.06 244 MET A CA 1
ATOM 1972 C C . MET A 1 244 ? 18.581 7.616 -39.336 1.00 68.06 244 MET A C 1
ATOM 1974 O O . MET A 1 244 ? 18.808 7.272 -40.492 1.00 68.06 244 MET A O 1
ATOM 1978 N N . CYS A 1 245 ? 19.231 8.639 -38.770 1.00 70.38 245 CYS A N 1
ATOM 1979 C CA . CYS A 1 245 ? 20.266 9.410 -39.464 1.00 70.38 245 CYS A CA 1
ATOM 1980 C C . CYS A 1 245 ? 21.496 8.561 -39.820 1.00 70.38 245 CYS A C 1
ATOM 1982 O O . CYS A 1 245 ? 22.027 8.702 -40.919 1.00 70.38 245 CYS A O 1
ATOM 1984 N N . LEU A 1 246 ? 21.931 7.663 -38.930 1.00 69.06 246 LEU A N 1
ATOM 1985 C CA . LEU A 1 246 ? 23.048 6.744 -39.177 1.00 69.06 246 LEU A CA 1
ATOM 1986 C C . LEU A 1 246 ? 22.728 5.765 -40.312 1.00 69.06 246 LEU A C 1
ATOM 1988 O O . LEU A 1 246 ? 23.557 5.562 -41.192 1.00 69.06 246 LEU A O 1
ATOM 1992 N N . TRP A 1 247 ? 21.507 5.225 -40.339 1.00 69.00 247 TRP A N 1
ATOM 1993 C CA . TRP A 1 247 ? 21.016 4.384 -41.431 1.00 69.00 247 TRP A CA 1
ATOM 1994 C C . TRP A 1 247 ? 20.975 5.143 -42.758 1.00 69.00 247 TRP A C 1
ATOM 1996 O O . TRP A 1 247 ? 21.473 4.633 -43.755 1.00 69.00 247 TRP A O 1
ATOM 2006 N N . VAL A 1 248 ? 20.465 6.380 -42.781 1.00 70.56 248 VAL A N 1
ATOM 2007 C CA . VAL A 1 248 ? 20.478 7.225 -43.991 1.00 70.56 248 VAL A CA 1
ATOM 2008 C C . VAL A 1 248 ? 21.909 7.503 -44.463 1.00 70.56 248 VAL A C 1
ATOM 2010 O O . VAL A 1 248 ? 22.178 7.477 -45.665 1.00 70.56 248 VAL A O 1
ATOM 2013 N N . PHE A 1 249 ? 22.837 7.750 -43.535 1.00 69.94 249 PHE A N 1
ATOM 2014 C CA . PHE A 1 249 ? 24.239 8.011 -43.855 1.00 69.94 249 PHE A CA 1
ATOM 2015 C C . PHE A 1 249 ? 24.938 6.765 -44.416 1.00 69.94 249 PHE A C 1
ATOM 2017 O O . PHE A 1 249 ? 25.580 6.844 -45.460 1.00 69.94 249 PHE A O 1
ATOM 2024 N N . LEU A 1 250 ? 24.752 5.602 -43.783 1.00 67.69 250 LEU A N 1
ATOM 2025 C CA . LEU A 1 250 ? 25.279 4.318 -44.254 1.00 67.69 250 LEU A CA 1
ATOM 2026 C C . LEU A 1 250 ? 24.688 3.923 -45.613 1.00 67.69 250 LEU A C 1
ATOM 2028 O O . LEU A 1 250 ? 25.424 3.479 -46.489 1.00 67.69 250 LEU A O 1
ATOM 2032 N N . PHE A 1 251 ? 23.391 4.154 -45.829 1.00 66.94 251 PHE A N 1
ATOM 2033 C CA . PHE A 1 251 ? 22.729 3.855 -47.099 1.00 66.94 251 PHE A CA 1
ATOM 2034 C C . PHE A 1 251 ? 23.246 4.744 -48.241 1.00 66.94 251 PHE A C 1
ATOM 2036 O O . PHE A 1 251 ? 23.516 4.251 -49.335 1.00 66.94 251 PHE A O 1
ATOM 2043 N N . LYS A 1 252 ? 23.464 6.045 -47.988 1.00 66.56 252 LYS A N 1
ATOM 2044 C CA . LYS A 1 252 ? 24.121 6.946 -48.953 1.00 66.56 252 LYS A CA 1
ATOM 2045 C C . LYS A 1 252 ? 25.575 6.550 -49.225 1.00 66.56 252 LYS A C 1
ATOM 2047 O O . LYS A 1 252 ? 26.021 6.642 -50.365 1.00 66.56 252 LYS A O 1
ATOM 2052 N N . PHE A 1 253 ? 26.304 6.109 -48.202 1.00 66.25 253 PHE A N 1
ATOM 2053 C CA . PHE A 1 253 ? 27.703 5.703 -48.328 1.00 66.25 253 PHE A CA 1
ATOM 2054 C C . PHE A 1 253 ? 27.870 4.409 -49.145 1.00 66.25 253 PHE A C 1
ATOM 2056 O O . PHE A 1 253 ? 28.714 4.355 -50.036 1.00 66.25 253 PHE A O 1
ATOM 2063 N N . GLU A 1 254 ? 27.023 3.401 -48.915 1.00 60.78 254 GLU A N 1
ATOM 2064 C CA . GLU A 1 254 ? 26.953 2.164 -49.714 1.00 60.78 254 GLU A CA 1
ATOM 2065 C C . GLU A 1 254 ? 26.611 2.440 -51.186 1.00 60.78 254 GLU A C 1
ATOM 2067 O O . GLU A 1 254 ? 27.251 1.899 -52.088 1.00 60.78 254 GLU A O 1
ATOM 2072 N N . PHE A 1 255 ? 25.655 3.336 -51.455 1.00 57.44 255 PHE A N 1
ATOM 2073 C CA . PHE A 1 255 ? 25.297 3.716 -52.827 1.00 57.44 255 PHE A CA 1
ATOM 2074 C C . PHE A 1 255 ? 26.401 4.498 -53.547 1.00 57.44 255 PHE A C 1
ATOM 2076 O O . PHE A 1 255 ? 26.542 4.376 -54.762 1.00 57.44 255 PHE A O 1
ATOM 2083 N N . SER A 1 256 ? 27.202 5.278 -52.818 1.00 57.72 256 SER A N 1
ATOM 2084 C CA . SER A 1 256 ? 28.320 6.027 -53.398 1.00 57.72 256 SER A CA 1
ATOM 2085 C C . SER A 1 256 ? 29.533 5.153 -53.730 1.00 57.72 256 SER A C 1
ATOM 2087 O O . SER A 1 256 ? 30.375 5.594 -54.504 1.00 57.72 256 SER A O 1
ATOM 2089 N N . LYS A 1 257 ? 29.638 3.941 -53.166 1.00 57.72 257 LYS A N 1
ATOM 2090 C CA . LYS A 1 257 ? 30.707 2.971 -53.472 1.00 57.72 257 LYS A CA 1
ATOM 2091 C C . LYS A 1 257 ? 30.385 2.027 -54.638 1.00 57.72 257 LYS A C 1
ATOM 2093 O O . LYS A 1 257 ? 31.267 1.295 -55.070 1.00 57.72 257 LYS A O 1
ATOM 2098 N N . LYS A 1 258 ? 29.135 2.003 -55.116 1.00 56.41 258 LYS A N 1
ATOM 2099 C CA . LYS A 1 258 ? 28.669 1.144 -56.226 1.00 56.41 258 LYS A CA 1
ATOM 2100 C C . LYS A 1 258 ? 28.555 1.878 -57.575 1.00 56.41 258 LYS A C 1
ATOM 2102 O O . LYS A 1 258 ? 27.928 1.355 -58.492 1.00 56.41 258 LYS A O 1
ATOM 2107 N N . LYS A 1 259 ? 29.131 3.076 -57.688 1.00 47.75 259 LYS A N 1
ATOM 2108 C CA . LYS A 1 259 ? 29.374 3.795 -58.947 1.00 47.75 259 LYS A CA 1
ATOM 2109 C C . LYS A 1 259 ? 30.871 3.864 -59.188 1.00 47.75 259 LYS A C 1
ATOM 2111 O O . LYS A 1 259 ? 31.246 3.818 -60.375 1.00 47.75 259 LYS A O 1
#

Foldseek 3Di:
DPDDPVLVVLVCCLLPPPDPCSNLVSLVVCLVPPLACVLVCVVVLLVVCLVPLVVLSNLLSSLSNLLSNQDFDDQDPVAGDATAADEQPPCSLVSLLCSLLVCLLVLVDPSSLSSNLSSLSSLLRHHPCSLVSLVVSLVSLCVVLVHPDDPVPPPPPDDDDDDDDDDDDDDDDDDDDDDDDDDDDDPDPPPPVVVVVVSSVSSVVSSVSSVVSSVVSVVCSVVPPVVVVVVSVVVVVVVVVVVVVVVVVVVVVVVVVVD